Protein AF-A0A8T6QFS2-F1 (afdb_monomer)

Radius of gyration: 19.62 Å; Cα contacts (8 Å, |Δi|>4): 206; chains: 1; bounding box: 53×44×46 Å

Nearest PDB structures (foldseek):
  6leo-assembly1_A  TM=8.311E-01  e=6.157E-09  Spirochaeta thermophila
  8k1r-assembly1_A  TM=8.272E-01  e=1.119E-08  Spirochaeta thermophila DSM 6578
  8k1r-assembly1_B  TM=8.275E-01  e=4.598E-08  Spirochaeta thermophila DSM 6578
  8j4c-assembly1_A  TM=8.190E-01  e=4.355E-08  Spirochaeta thermophila DSM 6578
  6lep-assembly1_A  TM=8.320E-01  e=4.598E-08  Spirochaeta thermophila

Mean predicted aligned error: 8.39 Å

Structure (mmCIF, N/CA/C/O backbone):
data_AF-A0A8T6QFS2-F1
#
_entry.id   AF-A0A8T6QFS2-F1
#
loop_
_atom_site.group_PDB
_atom_site.id
_atom_site.type_symbol
_atom_site.label_atom_id
_atom_site.label_alt_id
_atom_site.label_comp_id
_atom_site.label_asym_id
_atom_site.label_entity_id
_atom_site.label_seq_id
_atom_site.pdbx_PDB_ins_code
_atom_site.Cartn_x
_atom_site.Cartn_y
_atom_site.Cartn_z
_atom_site.occupancy
_atom_site.B_iso_or_equiv
_atom_site.auth_seq_id
_atom_site.auth_comp_id
_atom_site.auth_asym_id
_atom_site.auth_atom_id
_atom_site.pdbx_PDB_model_num
ATOM 1 N N . MET A 1 1 ? -9.608 4.691 2.726 1.00 81.50 1 MET A N 1
ATOM 2 C CA . MET A 1 1 ? -8.386 4.648 3.572 1.00 81.50 1 MET A CA 1
ATOM 3 C C . MET A 1 1 ? -8.514 5.455 4.865 1.00 81.50 1 MET A C 1
ATOM 5 O O . MET A 1 1 ? -8.250 4.887 5.918 1.00 81.50 1 MET A O 1
ATOM 9 N N . GLN A 1 2 ? -8.981 6.711 4.819 1.00 85.56 2 GLN A N 1
ATOM 10 C CA . GLN A 1 2 ? -9.163 7.579 5.996 1.00 85.56 2 GLN A CA 1
ATOM 11 C C . GLN A 1 2 ? -9.966 6.924 7.144 1.00 85.56 2 GLN A C 1
ATOM 13 O O . GLN A 1 2 ? -9.488 6.815 8.271 1.00 85.56 2 GLN A O 1
ATOM 18 N N . ARG A 1 3 ? -11.162 6.389 6.851 1.00 84.56 3 ARG A N 1
ATOM 19 C CA . ARG A 1 3 ? -12.071 5.809 7.865 1.00 84.56 3 ARG A CA 1
ATOM 20 C C . ARG A 1 3 ? -11.532 4.565 8.564 1.00 84.56 3 ARG A C 1
ATOM 22 O O . ARG A 1 3 ? -11.769 4.381 9.755 1.00 84.56 3 ARG A O 1
ATOM 29 N N . GLY A 1 4 ? -10.800 3.727 7.836 1.00 80.75 4 GLY A N 1
ATOM 30 C CA . GLY A 1 4 ? -10.136 2.553 8.401 1.00 80.75 4 GLY A CA 1
ATOM 31 C C . GLY A 1 4 ? -8.769 2.859 9.011 1.00 80.75 4 GLY A C 1
ATOM 32 O O . GLY A 1 4 ? -8.169 1.951 9.577 1.00 80.75 4 GLY A O 1
ATOM 33 N N . ARG A 1 5 ? -8.269 4.104 8.892 1.00 82.81 5 ARG A N 1
ATOM 34 C CA . ARG A 1 5 ? -6.883 4.499 9.207 1.00 82.81 5 ARG A CA 1
ATOM 35 C C . ARG A 1 5 ? -5.877 3.473 8.676 1.00 82.81 5 ARG A C 1
ATOM 37 O O . ARG A 1 5 ? -5.058 2.935 9.418 1.00 82.81 5 ARG A O 1
ATOM 44 N N . PHE A 1 6 ? -6.014 3.147 7.389 1.00 84.19 6 PHE A N 1
ATOM 45 C CA . PHE A 1 6 ? -5.257 2.071 6.755 1.00 84.19 6 PHE A CA 1
ATOM 46 C C . PHE A 1 6 ? -3.791 2.471 6.566 1.00 84.19 6 PHE A C 1
ATOM 48 O O . PHE A 1 6 ? -3.442 3.153 5.600 1.00 84.19 6 PHE A O 1
ATOM 55 N N . CYS A 1 7 ? -2.953 2.062 7.520 1.00 87.38 7 CYS A N 1
ATOM 56 C CA . CYS A 1 7 ? -1.534 2.376 7.557 1.00 87.38 7 CYS A CA 1
ATOM 57 C C . CYS A 1 7 ? -0.700 1.116 7.789 1.00 87.38 7 CYS A C 1
ATOM 59 O O . CYS A 1 7 ? -0.781 0.493 8.847 1.00 87.38 7 CYS A O 1
ATOM 61 N N . LEU A 1 8 ? 0.106 0.762 6.787 1.00 85.75 8 LEU A N 1
ATOM 62 C CA . LEU A 1 8 ? 0.952 -0.434 6.780 1.00 85.75 8 LEU A CA 1
ATOM 63 C C . LEU A 1 8 ? 2.004 -0.393 7.894 1.00 85.75 8 LEU A C 1
ATOM 65 O O . LEU A 1 8 ? 2.081 -1.313 8.702 1.00 85.75 8 LEU A O 1
ATOM 69 N N . THR A 1 9 ? 2.756 0.709 7.983 1.00 86.06 9 THR A N 1
ATOM 70 C CA . THR A 1 9 ? 3.801 0.912 9.003 1.00 86.06 9 THR A CA 1
ATOM 71 C C . THR A 1 9 ? 3.215 0.866 10.414 1.00 86.06 9 THR A C 1
ATOM 73 O O . THR A 1 9 ? 3.736 0.176 11.288 1.00 86.06 9 THR A O 1
ATOM 76 N N . GLY A 1 10 ? 2.068 1.522 10.615 1.00 84.31 10 GLY A N 1
ATOM 77 C CA . GLY A 1 10 ? 1.310 1.460 11.863 1.00 84.31 10 GLY A CA 1
ATOM 78 C C . GLY A 1 10 ? 0.854 0.041 12.206 1.00 84.31 10 GLY A C 1
ATOM 79 O O . GLY A 1 10 ? 0.928 -0.349 13.363 1.00 84.31 10 GLY A O 1
ATOM 80 N N . GLY A 1 11 ? 0.452 -0.758 11.213 1.00 86.56 11 GLY A N 1
ATOM 81 C CA . GLY A 1 11 ? 0.051 -2.148 11.426 1.00 86.56 11 GLY A CA 1
ATOM 82 C C . GLY A 1 11 ? 1.176 -3.035 11.961 1.00 86.56 11 GLY A C 1
ATOM 83 O O . GLY A 1 11 ? 0.946 -3.788 12.905 1.00 86.56 11 GLY A O 1
ATOM 84 N N . PHE A 1 12 ? 2.391 -2.905 11.421 1.00 87.88 12 PHE A N 1
ATOM 85 C CA . PHE A 1 12 ? 3.564 -3.624 11.937 1.00 87.88 12 PHE A CA 1
ATOM 86 C C . PHE A 1 12 ? 3.966 -3.147 13.337 1.00 87.88 12 PHE A C 1
ATOM 88 O O . PHE A 1 12 ? 4.232 -3.963 14.219 1.00 87.88 12 PHE A O 1
ATOM 95 N N . ARG A 1 13 ? 3.943 -1.830 13.573 1.00 88.50 13 ARG A N 1
ATOM 96 C CA . ARG A 1 13 ? 4.222 -1.254 14.894 1.00 88.50 13 ARG A CA 1
ATOM 97 C C . ARG A 1 13 ? 3.224 -1.735 15.950 1.00 88.50 13 ARG A C 1
ATOM 99 O O . ARG A 1 13 ? 3.628 -2.137 17.036 1.00 88.50 13 ARG A O 1
ATOM 106 N N . ASP A 1 14 ? 1.930 -1.706 15.642 1.00 87.62 14 ASP A N 1
ATOM 107 C CA . ASP A 1 14 ? 0.867 -2.089 16.573 1.00 87.62 14 ASP A CA 1
ATOM 108 C C . ASP A 1 14 ? 0.864 -3.609 16.840 1.00 87.62 14 ASP A C 1
ATOM 110 O O . ASP A 1 14 ? 0.517 -4.035 17.943 1.00 87.62 14 ASP A O 1
ATOM 114 N N . MET A 1 15 ? 1.304 -4.427 15.875 1.00 89.31 15 MET A N 1
ATOM 115 C CA . MET A 1 15 ? 1.539 -5.863 16.066 1.00 89.31 15 MET A 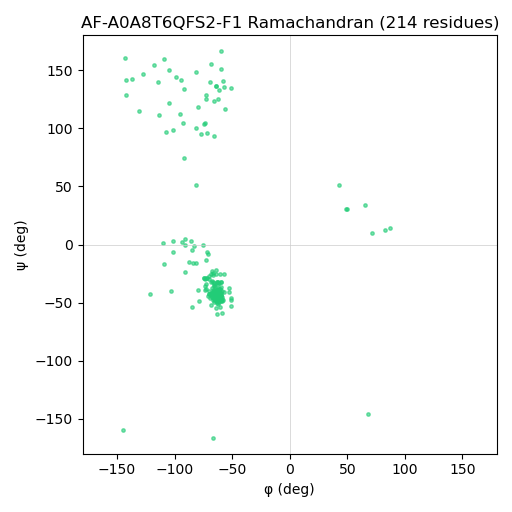CA 1
ATOM 116 C C . MET A 1 15 ? 2.655 -6.122 17.086 1.00 89.31 15 MET A C 1
ATOM 118 O O . MET A 1 15 ? 2.490 -6.960 17.969 1.00 89.31 15 MET A O 1
ATOM 122 N N . TYR A 1 16 ? 3.769 -5.392 16.992 1.00 89.31 16 TYR A N 1
ATOM 123 C CA . TYR A 1 16 ? 4.922 -5.599 17.871 1.00 89.31 16 TYR A CA 1
ATOM 124 C C . TYR A 1 16 ? 4.732 -4.974 19.262 1.00 89.31 16 TYR A C 1
ATOM 126 O O . TYR A 1 16 ? 4.937 -5.635 20.276 1.00 89.31 16 TYR A O 1
ATOM 134 N N . ILE A 1 17 ? 4.296 -3.713 19.320 1.00 90.56 17 ILE A N 1
ATOM 135 C CA . ILE A 1 17 ? 4.206 -2.946 20.572 1.00 90.56 17 ILE A CA 1
ATOM 136 C C . ILE A 1 17 ? 2.884 -3.221 21.293 1.00 90.56 17 ILE A C 1
ATOM 138 O O . ILE A 1 17 ? 2.866 -3.583 22.465 1.00 90.56 17 ILE A O 1
ATOM 142 N N . ALA A 1 18 ? 1.760 -3.052 20.594 1.00 86.94 18 ALA A N 1
ATOM 143 C CA . ALA A 1 18 ? 0.428 -3.132 21.195 1.00 86.94 18 ALA A CA 1
ATOM 144 C C . ALA A 1 18 ? -0.174 -4.550 21.157 1.00 86.94 18 ALA A C 1
ATOM 146 O O . ALA A 1 18 ? -1.310 -4.737 21.598 1.00 86.94 18 ALA A O 1
ATOM 147 N N . LYS A 1 19 ? 0.551 -5.535 20.596 1.00 86.56 19 LYS A N 1
ATOM 148 C CA . LYS A 1 19 ? 0.079 -6.911 20.336 1.00 86.56 19 LYS A CA 1
ATOM 149 C C . LYS A 1 19 ? -1.287 -6.950 19.632 1.00 86.56 19 LYS A C 1
ATOM 151 O O . LYS A 1 19 ? -2.093 -7.862 19.838 1.00 86.56 19 LYS A O 1
ATOM 156 N N . ASN A 1 20 ? -1.574 -5.931 18.817 1.00 85.38 20 ASN A N 1
ATOM 157 C CA . ASN A 1 20 ? -2.843 -5.767 18.121 1.00 85.38 20 ASN A CA 1
ATOM 158 C C . ASN A 1 20 ? -2.668 -6.045 16.629 1.00 85.38 20 ASN A C 1
ATOM 160 O O . ASN A 1 20 ? -2.323 -5.171 15.837 1.00 85.38 20 ASN A O 1
ATOM 164 N N . ASN A 1 21 ? -2.999 -7.269 16.235 1.00 87.25 21 ASN A N 1
ATOM 165 C CA . ASN A 1 21 ? -2.733 -7.759 14.885 1.00 87.25 21 ASN A CA 1
ATOM 166 C C . ASN A 1 21 ? -3.839 -7.392 13.880 1.00 87.25 21 ASN A C 1
ATOM 168 O O . ASN A 1 21 ? -3.766 -7.768 12.713 1.00 87.25 21 ASN A O 1
ATOM 172 N N . ARG A 1 22 ? -4.871 -6.641 14.297 1.00 86.56 22 ARG A N 1
ATOM 173 C CA . ARG A 1 22 ? -6.038 -6.326 13.451 1.00 86.56 22 ARG A CA 1
ATOM 174 C C . ARG A 1 22 ? -5.663 -5.639 12.139 1.00 86.56 22 ARG A C 1
ATOM 176 O O . ARG A 1 22 ? -6.228 -5.967 11.101 1.00 86.56 22 ARG A O 1
ATOM 183 N N . MET A 1 23 ? -4.717 -4.701 12.166 1.00 87.56 23 MET A N 1
ATOM 184 C CA . MET A 1 23 ? -4.272 -4.008 10.949 1.00 87.56 23 MET A CA 1
ATOM 185 C C . MET A 1 23 ? -3.410 -4.899 10.054 1.00 87.56 23 MET A C 1
ATOM 187 O O . MET A 1 23 ? -3.540 -4.840 8.835 1.00 87.56 23 MET A O 1
ATOM 191 N N . PHE A 1 24 ? -2.585 -5.761 10.647 1.00 88.06 24 PHE A N 1
ATOM 192 C CA . PHE A 1 24 ? -1.793 -6.739 9.905 1.00 88.06 24 PHE A CA 1
ATOM 193 C C . PHE A 1 24 ? -2.688 -7.769 9.197 1.00 88.06 24 PHE A C 1
ATOM 195 O O . PHE A 1 24 ? -2.515 -8.048 8.015 1.00 88.06 24 PHE A O 1
ATOM 202 N N . TYR A 1 25 ? -3.732 -8.263 9.865 1.00 90.31 25 TYR A N 1
ATOM 203 C CA . TYR A 1 25 ? -4.707 -9.156 9.233 1.00 90.31 25 TYR A CA 1
ATOM 204 C C . TYR A 1 25 ? -5.505 -8.446 8.135 1.00 90.31 25 TYR A C 1
ATOM 206 O O . TYR A 1 25 ? -5.787 -9.039 7.100 1.00 90.31 25 TYR A O 1
ATOM 214 N N . ALA A 1 26 ? -5.815 -7.158 8.312 1.00 89.00 26 ALA A N 1
ATOM 215 C CA . ALA A 1 26 ? -6.423 -6.354 7.257 1.00 89.00 26 ALA A CA 1
ATOM 216 C C . ALA A 1 26 ? -5.511 -6.254 6.016 1.00 89.00 26 ALA A C 1
ATOM 218 O O . ALA A 1 26 ? -5.999 -6.364 4.896 1.00 89.00 26 ALA A O 1
ATOM 219 N N . LEU A 1 27 ? -4.193 -6.116 6.191 1.00 89.62 27 LEU A N 1
ATOM 220 C CA . LEU A 1 27 ? -3.240 -6.177 5.078 1.00 89.62 27 LEU A CA 1
ATOM 221 C C . LEU A 1 27 ? -3.298 -7.526 4.349 1.00 89.62 27 LEU A C 1
ATOM 223 O O . LEU A 1 27 ? -3.412 -7.554 3.127 1.00 89.62 27 LEU A O 1
ATOM 227 N N . LEU A 1 28 ? -3.280 -8.633 5.092 1.00 89.38 28 LEU A N 1
ATOM 228 C CA . LEU A 1 28 ? -3.358 -9.976 4.515 1.00 89.38 28 LEU A CA 1
ATOM 229 C C . LEU A 1 28 ? -4.637 -10.188 3.688 1.00 89.38 28 LEU A C 1
ATOM 231 O O . LEU A 1 28 ? -4.581 -10.770 2.603 1.00 89.38 28 LEU A O 1
ATOM 235 N N . ILE A 1 29 ? -5.780 -9.674 4.153 1.00 90.69 29 ILE A N 1
ATOM 236 C CA . ILE A 1 29 ? -7.039 -9.699 3.390 1.00 90.69 29 ILE A CA 1
ATOM 237 C C . ILE A 1 29 ? -6.890 -8.928 2.076 1.00 90.69 29 ILE A C 1
ATOM 239 O O . ILE A 1 29 ? -7.262 -9.448 1.029 1.00 90.69 29 ILE A O 1
ATOM 243 N N . ALA A 1 30 ? -6.337 -7.711 2.115 1.00 90.06 30 ALA A N 1
ATOM 244 C CA . ALA A 1 30 ? -6.159 -6.897 0.913 1.00 90.06 30 ALA A CA 1
ATOM 245 C C . ALA A 1 30 ? -5.259 -7.603 -0.118 1.00 90.06 30 ALA A C 1
ATOM 247 O O . ALA A 1 30 ? -5.617 -7.663 -1.293 1.00 90.06 30 ALA A O 1
ATOM 248 N N . ILE A 1 31 ? -4.152 -8.205 0.334 1.00 89.38 31 ILE A N 1
ATOM 249 C CA . ILE A 1 31 ? -3.246 -8.998 -0.514 1.00 89.38 31 ILE A CA 1
ATOM 250 C C . ILE A 1 31 ? -3.971 -10.215 -1.095 1.00 89.38 31 ILE A C 1
ATOM 252 O O . ILE A 1 31 ? -3.817 -10.504 -2.277 1.00 89.38 31 ILE A O 1
ATOM 256 N N . SER A 1 32 ? -4.787 -10.911 -0.299 1.00 90.19 32 SER A N 1
ATOM 257 C CA . SER A 1 32 ? -5.536 -12.089 -0.759 1.00 90.19 32 SER A CA 1
ATOM 258 C C . SER A 1 32 ? -6.541 -11.738 -1.846 1.00 90.19 32 SER A C 1
ATOM 260 O O . SER A 1 32 ? -6.549 -12.363 -2.902 1.00 90.19 32 SER A O 1
ATOM 262 N N . VAL A 1 33 ? -7.358 -10.709 -1.606 1.00 90.50 33 VAL A N 1
ATOM 263 C CA . VAL A 1 33 ? -8.361 -10.233 -2.568 1.00 90.50 33 VAL A CA 1
ATOM 264 C C . VAL A 1 33 ? -7.682 -9.795 -3.864 1.00 90.50 33 VAL A C 1
ATOM 266 O O . VAL A 1 33 ? -8.128 -10.170 -4.946 1.00 90.50 33 VAL A O 1
ATOM 269 N N . GLN A 1 34 ? -6.575 -9.055 -3.761 1.00 88.38 34 GLN A N 1
ATOM 270 C CA . GLN A 1 34 ? -5.839 -8.591 -4.931 1.00 88.38 34 GLN A CA 1
ATOM 271 C C . GLN A 1 34 ? -5.168 -9.742 -5.690 1.00 88.38 34 GLN A C 1
ATOM 273 O O . GLN A 1 34 ? -5.235 -9.766 -6.914 1.00 88.38 34 GLN A O 1
ATOM 278 N N . SER A 1 35 ? -4.570 -10.709 -4.989 1.00 86.50 35 SER A N 1
ATOM 279 C CA . SER A 1 35 ? -3.925 -11.867 -5.621 1.00 86.50 35 SER A CA 1
ATOM 280 C C . SER A 1 35 ? -4.942 -12.685 -6.413 1.00 86.50 35 SER A C 1
ATOM 282 O O . SER A 1 35 ? -4.729 -12.951 -7.591 1.00 86.50 35 SER A O 1
ATOM 284 N N . VAL A 1 36 ? -6.083 -13.021 -5.803 1.00 88.81 36 VAL A N 1
ATOM 285 C CA . VAL A 1 36 ? -7.161 -13.756 -6.485 1.00 88.81 36 VAL A CA 1
ATOM 286 C C . VAL A 1 36 ? -7.678 -12.976 -7.687 1.00 88.81 36 VAL A C 1
ATOM 288 O O . VAL A 1 36 ? -7.792 -13.536 -8.772 1.00 88.81 36 VAL A O 1
ATOM 291 N N . GLY A 1 37 ? -7.969 -11.687 -7.506 1.00 86.25 37 GLY A N 1
ATOM 292 C CA . GLY A 1 37 ? -8.542 -10.865 -8.564 1.00 86.25 37 GLY A CA 1
ATOM 293 C C . GLY A 1 37 ? -7.607 -10.696 -9.763 1.00 86.25 37 GLY A C 1
ATOM 294 O O . GLY A 1 37 ? -8.024 -10.911 -10.896 1.00 86.25 37 GLY A O 1
ATOM 295 N N . VAL A 1 38 ? -6.337 -10.353 -9.527 1.00 84.00 38 VAL A N 1
ATOM 296 C CA . VAL A 1 38 ? -5.367 -10.123 -10.609 1.00 84.00 38 VAL A CA 1
ATOM 297 C C . VAL A 1 38 ? -5.057 -11.423 -11.350 1.00 84.00 38 VAL A C 1
ATOM 299 O O . VAL A 1 38 ? -5.098 -11.438 -12.577 1.00 84.00 38 VAL A O 1
ATOM 302 N N . PHE A 1 39 ? -4.817 -12.536 -10.646 1.00 83.50 39 PHE A N 1
ATOM 303 C CA . PHE A 1 39 ? -4.548 -13.812 -11.319 1.00 83.50 39 PHE A CA 1
ATOM 304 C C . PHE A 1 39 ? -5.768 -14.365 -12.065 1.00 83.50 39 PHE A C 1
ATOM 306 O O . PHE A 1 39 ? -5.595 -14.975 -13.119 1.00 83.50 39 PHE A O 1
ATOM 313 N N . ALA A 1 40 ? -6.989 -14.113 -11.581 1.00 84.81 40 ALA A N 1
ATOM 314 C CA . ALA A 1 40 ? -8.204 -14.450 -12.319 1.00 84.81 40 ALA A CA 1
ATOM 315 C C . ALA A 1 40 ? -8.327 -13.644 -13.624 1.00 84.81 40 ALA A C 1
ATOM 317 O O . ALA A 1 40 ? -8.638 -14.222 -14.663 1.00 84.81 40 ALA A O 1
ATOM 318 N N . LEU A 1 41 ? -8.029 -12.339 -13.596 1.00 82.56 41 LEU A N 1
ATOM 319 C CA . LEU A 1 41 ? -8.041 -11.492 -14.796 1.00 82.56 41 LEU A CA 1
ATOM 320 C C . LEU A 1 41 ? -6.959 -11.891 -15.810 1.00 82.56 41 LEU A C 1
ATOM 322 O O . LEU A 1 41 ? -7.234 -11.922 -17.008 1.00 82.56 41 LEU A O 1
ATOM 326 N N . ILE A 1 42 ? -5.763 -12.261 -15.339 1.00 81.50 42 ILE A N 1
ATOM 327 C CA . ILE A 1 42 ? -4.689 -12.790 -16.197 1.00 81.50 42 ILE A CA 1
ATOM 328 C C . ILE A 1 42 ? -5.133 -14.099 -16.867 1.00 81.50 42 ILE A C 1
ATOM 330 O O . ILE A 1 42 ? -4.938 -14.280 -18.065 1.00 81.50 42 ILE A O 1
ATOM 334 N N . GLN A 1 43 ? -5.769 -15.011 -16.121 1.00 79.38 43 GLN A N 1
ATOM 335 C CA . GLN A 1 43 ? -6.257 -16.283 -16.669 1.00 79.38 43 GLN A CA 1
ATOM 336 C C . GLN A 1 43 ? -7.389 -16.090 -17.688 1.00 79.38 43 GLN A C 1
ATOM 338 O O . GLN A 1 43 ? -7.499 -16.865 -18.635 1.00 79.38 43 GLN A O 1
ATOM 343 N N . ALA A 1 44 ? -8.213 -15.058 -17.501 1.00 81.25 44 ALA A N 1
ATOM 344 C CA . ALA A 1 44 ? -9.271 -14.675 -18.429 1.00 81.25 44 ALA A CA 1
ATOM 345 C C . ALA A 1 44 ? -8.749 -13.974 -19.701 1.00 81.25 44 ALA A C 1
ATOM 347 O O . ALA A 1 44 ? -9.551 -13.607 -20.555 1.00 81.25 44 ALA A O 1
ATOM 348 N N . GLY A 1 45 ? -7.431 -13.771 -19.831 1.00 73.56 45 GLY A N 1
ATOM 349 C CA . GLY A 1 45 ? -6.812 -13.122 -20.992 1.00 73.56 45 GLY A CA 1
ATOM 350 C C . GLY A 1 45 ? -7.072 -11.617 -21.083 1.00 73.56 45 GLY A C 1
ATOM 351 O O . GLY A 1 45 ? -6.752 -11.008 -22.096 1.00 73.56 45 GLY A O 1
ATOM 352 N N . LEU A 1 46 ? -7.644 -11.019 -20.033 1.00 69.06 46 LEU A N 1
ATOM 353 C CA . LEU A 1 46 ? -7.967 -9.592 -19.967 1.00 69.06 46 LEU A CA 1
ATOM 354 C C . LEU A 1 46 ? -6.757 -8.733 -19.587 1.00 69.06 46 LEU A C 1
ATOM 356 O O . LEU A 1 46 ? -6.829 -7.527 -19.737 1.00 69.06 46 LEU A O 1
ATOM 360 N N . LEU A 1 47 ? -5.681 -9.327 -19.055 1.00 66.50 47 LEU A N 1
ATOM 361 C CA . LEU A 1 47 ? -4.479 -8.612 -18.623 1.00 66.50 47 LEU A CA 1
ATOM 362 C C . LEU A 1 47 ? -3.218 -9.413 -18.950 1.00 66.50 47 LEU A C 1
ATOM 364 O O . LEU A 1 47 ? -3.081 -10.565 -18.529 1.00 66.50 47 LEU A O 1
ATOM 368 N N . THR A 1 48 ? -2.252 -8.775 -19.604 1.00 61.56 48 THR A N 1
ATOM 369 C CA . THR A 1 48 ? -0.875 -9.268 -19.697 1.00 61.56 48 THR A CA 1
ATOM 370 C C . THR A 1 48 ? -0.038 -8.604 -18.605 1.00 61.56 48 THR A C 1
ATOM 372 O O . THR A 1 48 ? 0.172 -7.394 -18.591 1.00 61.56 48 THR A O 1
ATOM 375 N N . TYR A 1 49 ? 0.408 -9.395 -17.627 1.00 63.25 49 TYR A N 1
ATOM 376 C CA . TYR A 1 49 ? 1.336 -8.924 -16.602 1.00 63.25 49 TYR A CA 1
ATOM 377 C C . TYR A 1 49 ? 2.742 -9.408 -16.932 1.00 63.25 49 TYR A C 1
ATOM 379 O O . TYR A 1 49 ? 3.099 -10.545 -16.622 1.00 63.25 49 TYR A O 1
ATOM 387 N N . GLU A 1 50 ? 3.545 -8.541 -17.542 1.00 57.31 50 GLU A N 1
ATOM 388 C CA . GLU A 1 50 ? 4.988 -8.740 -17.595 1.00 57.31 50 GLU A CA 1
ATOM 389 C C . GLU A 1 50 ? 5.581 -8.259 -16.273 1.00 57.31 50 GLU A C 1
ATOM 391 O O . GLU A 1 50 ? 5.760 -7.065 -16.023 1.00 57.31 50 GLU A O 1
ATOM 396 N N . ALA A 1 51 ? 5.866 -9.211 -15.388 1.00 57.22 51 ALA A N 1
ATOM 397 C CA . ALA A 1 51 ? 6.731 -8.953 -14.253 1.00 57.22 51 ALA A CA 1
ATOM 398 C C . ALA A 1 51 ? 8.132 -8.656 -14.815 1.00 57.22 51 ALA A C 1
ATOM 400 O O . ALA A 1 51 ? 8.885 -9.580 -15.111 1.00 57.22 51 ALA A O 1
ATOM 401 N N . GLY A 1 52 ? 8.449 -7.378 -15.042 1.00 59.22 52 GLY A N 1
ATOM 402 C CA . GLY A 1 52 ? 9.782 -6.948 -15.473 1.00 59.22 52 GLY A CA 1
ATOM 403 C C . GLY A 1 52 ? 10.867 -7.344 -14.467 1.00 59.22 52 GLY A C 1
ATOM 404 O O . GLY A 1 52 ? 10.552 -7.717 -13.338 1.00 59.22 52 GLY A O 1
ATOM 405 N N . ALA A 1 53 ? 12.136 -7.252 -14.875 1.00 64.12 53 ALA A N 1
ATOM 406 C CA . ALA A 1 53 ? 13.295 -7.675 -14.085 1.00 64.12 53 ALA A CA 1
ATOM 407 C C . ALA A 1 53 ? 13.293 -7.092 -12.658 1.00 64.12 53 ALA A C 1
ATOM 409 O O . ALA A 1 53 ? 13.050 -5.899 -12.471 1.00 64.12 53 ALA A O 1
ATOM 410 N N . PHE A 1 54 ? 13.581 -7.926 -11.657 1.00 73.31 54 PHE A N 1
ATOM 411 C CA . PHE A 1 54 ? 13.613 -7.559 -10.245 1.00 73.31 54 PHE A CA 1
ATOM 412 C C . PHE A 1 54 ? 15.039 -7.148 -9.849 1.00 73.31 54 PHE A C 1
ATOM 414 O O . PHE A 1 54 ? 15.911 -8.009 -9.689 1.00 73.31 54 PHE A O 1
ATOM 421 N N . PRO A 1 55 ? 15.323 -5.839 -9.686 1.00 81.19 55 PRO A N 1
ATOM 422 C CA . PRO A 1 55 ? 16.616 -5.378 -9.208 1.00 81.19 55 PRO A CA 1
ATOM 423 C C . PRO A 1 55 ? 16.684 -5.587 -7.695 1.00 81.19 55 PRO A C 1
ATOM 425 O O . PRO A 1 55 ? 16.203 -4.759 -6.912 1.00 81.19 55 PRO A O 1
ATOM 428 N N . TRP A 1 56 ? 17.257 -6.709 -7.259 1.00 82.25 56 TRP A N 1
ATOM 429 C CA . TRP A 1 56 ? 17.291 -7.066 -5.839 1.00 82.25 56 TRP A CA 1
ATOM 430 C C . TRP A 1 56 ? 18.055 -6.019 -5.017 1.00 82.25 56 TRP A C 1
ATOM 432 O O . TRP A 1 56 ? 17.581 -5.596 -3.961 1.00 82.25 56 TRP A O 1
ATOM 442 N N . LEU A 1 57 ? 19.187 -5.530 -5.538 1.00 82.56 57 LEU A N 1
ATOM 443 C CA . LEU A 1 57 ? 20.030 -4.549 -4.855 1.00 82.56 57 LEU A CA 1
ATOM 444 C C . LEU A 1 57 ? 19.300 -3.209 -4.702 1.00 82.56 57 LEU A C 1
ATOM 446 O O . LEU A 1 57 ? 19.240 -2.648 -3.606 1.00 82.56 57 LEU A O 1
ATOM 450 N N . GLY A 1 58 ? 18.676 -2.737 -5.785 1.00 84.50 58 GLY A N 1
ATOM 451 C CA . GLY A 1 58 ? 17.846 -1.533 -5.770 1.00 84.50 58 GLY A CA 1
ATOM 452 C C . GLY A 1 58 ? 16.655 -1.654 -4.817 1.00 84.50 58 GLY A C 1
ATOM 453 O O . GLY A 1 58 ? 16.346 -0.707 -4.094 1.00 84.50 58 GLY A O 1
ATOM 454 N N . THR A 1 59 ? 16.028 -2.830 -4.746 1.00 86.31 59 THR A N 1
ATOM 455 C CA . THR A 1 59 ? 14.880 -3.080 -3.861 1.00 86.31 59 THR A CA 1
ATOM 456 C C . THR A 1 59 ? 15.279 -3.071 -2.386 1.00 86.31 59 THR A C 1
ATOM 458 O O . THR A 1 59 ? 14.576 -2.473 -1.571 1.00 86.31 59 THR A O 1
ATOM 461 N N . VAL A 1 60 ? 16.411 -3.683 -2.028 1.00 88.62 60 VAL A N 1
ATOM 462 C CA . VAL A 1 60 ? 16.897 -3.723 -0.638 1.00 88.62 60 VAL A CA 1
ATOM 463 C C . VAL A 1 60 ? 17.332 -2.334 -0.174 1.00 88.62 60 VAL A C 1
ATOM 465 O O . VAL A 1 60 ? 16.844 -1.848 0.848 1.00 88.62 60 VAL A O 1
ATOM 468 N N . ILE A 1 61 ? 18.201 -1.665 -0.937 1.00 89.44 61 ILE A N 1
ATOM 469 C CA . ILE A 1 61 ? 18.726 -0.341 -0.570 1.00 89.44 61 ILE A CA 1
ATOM 470 C C . ILE A 1 61 ? 17.604 0.703 -0.604 1.00 89.44 61 ILE A C 1
ATOM 472 O O . ILE A 1 61 ? 17.420 1.457 0.355 1.00 89.44 61 ILE A O 1
ATOM 476 N N . GLY A 1 62 ? 16.812 0.717 -1.678 1.00 88.06 62 GLY A N 1
ATOM 477 C CA . GLY A 1 62 ? 15.685 1.633 -1.834 1.00 88.06 62 GLY A CA 1
ATOM 478 C C . GLY A 1 62 ? 14.605 1.407 -0.779 1.00 88.06 62 GLY A C 1
ATOM 479 O O . GLY A 1 62 ? 14.119 2.370 -0.189 1.00 88.06 62 GLY A O 1
ATOM 480 N N . GLY A 1 63 ? 14.274 0.149 -0.476 1.00 89.44 63 GLY A N 1
ATOM 481 C CA . GLY A 1 63 ? 13.323 -0.209 0.577 1.00 89.44 63 GLY A CA 1
ATOM 482 C C . GLY A 1 63 ? 13.786 0.228 1.967 1.00 89.44 63 GLY A C 1
ATOM 483 O O . GLY A 1 63 ? 12.986 0.762 2.737 1.00 89.44 63 GLY A O 1
ATOM 484 N N . TYR A 1 64 ? 15.078 0.075 2.271 1.00 91.62 64 TYR A N 1
ATOM 485 C CA . TYR A 1 64 ? 15.658 0.517 3.538 1.00 91.62 64 TYR A CA 1
ATOM 486 C C . TYR A 1 64 ? 15.622 2.045 3.690 1.00 91.62 64 TYR A C 1
ATOM 488 O O . TYR A 1 64 ? 15.109 2.555 4.689 1.00 91.62 64 TYR A O 1
ATOM 496 N N . LEU A 1 65 ? 16.082 2.786 2.676 1.00 91.50 65 LEU A N 1
ATOM 497 C CA . LEU A 1 65 ? 16.047 4.254 2.679 1.00 91.50 65 LEU A CA 1
ATOM 498 C C . LEU A 1 65 ? 14.613 4.794 2.734 1.00 91.50 65 LEU A C 1
ATOM 500 O O . LEU A 1 65 ? 14.327 5.720 3.497 1.00 91.50 65 LEU A O 1
ATOM 504 N N . PHE A 1 66 ? 13.694 4.187 1.981 1.00 90.25 66 PHE A N 1
ATOM 505 C CA . PHE A 1 66 ? 12.275 4.531 2.031 1.00 90.25 66 PHE A CA 1
ATOM 506 C C . PHE A 1 66 ? 11.682 4.279 3.424 1.00 90.25 66 PHE A C 1
ATOM 508 O O . PHE A 1 66 ? 10.930 5.110 3.937 1.00 90.25 66 PHE A O 1
ATOM 515 N N . GLY A 1 67 ? 12.054 3.165 4.061 1.00 89.56 67 GLY A N 1
ATOM 516 C CA . GLY A 1 67 ? 11.675 2.832 5.432 1.00 89.56 67 GLY A CA 1
ATOM 517 C C . GLY A 1 67 ? 12.149 3.872 6.451 1.00 89.56 67 GLY A C 1
ATOM 518 O O . GLY A 1 67 ? 11.353 4.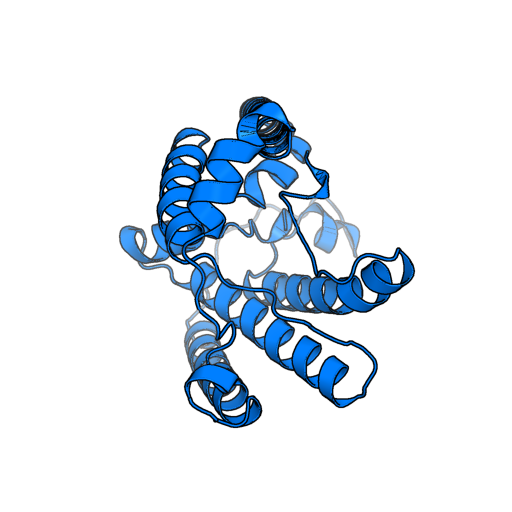348 7.259 1.00 89.56 67 GLY A O 1
ATOM 519 N N . LEU A 1 68 ? 13.416 4.284 6.385 1.00 92.19 68 LEU A N 1
ATOM 520 C CA . LEU A 1 68 ? 13.943 5.344 7.252 1.00 92.19 68 LEU A CA 1
ATOM 521 C C . LEU A 1 68 ? 13.206 6.670 7.024 1.00 92.19 68 LEU A C 1
ATOM 523 O O . LEU A 1 68 ? 12.739 7.296 7.978 1.00 92.19 68 LEU A O 1
ATOM 527 N N . GLY A 1 69 ? 13.028 7.061 5.760 1.00 91.00 69 GLY A N 1
ATOM 528 C CA . GLY A 1 69 ? 12.338 8.297 5.398 1.00 91.00 69 GLY A CA 1
ATOM 529 C C . GLY A 1 69 ? 10.890 8.340 5.889 1.00 91.00 69 GLY A C 1
ATOM 530 O O . GLY A 1 69 ? 10.450 9.354 6.431 1.00 91.00 69 GLY A O 1
ATOM 531 N N . ILE A 1 70 ? 10.144 7.237 5.767 1.00 89.94 70 ILE A N 1
ATOM 532 C CA . ILE A 1 70 ? 8.727 7.218 6.151 1.00 89.94 70 ILE A CA 1
ATOM 533 C C . ILE A 1 70 ? 8.520 7.239 7.674 1.00 89.94 70 ILE A C 1
ATOM 535 O O . ILE A 1 70 ? 7.518 7.787 8.148 1.00 89.94 70 ILE A O 1
ATOM 539 N N . VAL A 1 71 ? 9.472 6.692 8.442 1.00 89.44 71 VAL A N 1
ATOM 540 C CA . VAL A 1 71 ? 9.490 6.789 9.911 1.00 89.44 71 VAL A CA 1
ATOM 541 C C . VAL A 1 71 ? 9.781 8.226 10.344 1.00 89.44 71 VAL A C 1
ATOM 543 O O . VAL A 1 71 ? 9.043 8.753 11.176 1.00 89.44 71 VAL A O 1
ATOM 546 N N . LEU A 1 72 ? 10.777 8.883 9.736 1.00 89.88 72 LEU A N 1
ATOM 547 C CA . LEU A 1 72 ? 11.099 10.294 10.002 1.00 89.88 72 LEU A CA 1
ATOM 548 C C . LEU A 1 72 ? 9.942 11.233 9.632 1.00 89.88 72 LEU A C 1
ATOM 550 O O . LEU A 1 72 ? 9.638 12.166 10.370 1.00 89.88 72 LEU A O 1
ATOM 554 N N . ALA A 1 73 ? 9.235 10.946 8.537 1.00 88.75 73 ALA A N 1
ATOM 555 C CA . ALA A 1 73 ? 8.031 11.674 8.135 1.00 88.75 73 ALA A CA 1
ATOM 556 C C . ALA A 1 73 ? 6.810 11.407 9.047 1.00 88.75 73 ALA A C 1
ATOM 558 O O . ALA A 1 73 ? 5.765 12.044 8.892 1.00 88.75 73 ALA A O 1
ATOM 559 N N . GLY A 1 74 ? 6.899 10.450 9.978 1.00 85.12 74 GLY A N 1
ATOM 560 C CA . GLY A 1 74 ? 5.834 10.132 10.928 1.00 85.12 74 GLY A CA 1
ATOM 561 C C . GLY A 1 74 ? 4.566 9.571 10.274 1.00 85.12 74 GLY A C 1
ATOM 562 O O . GLY A 1 74 ? 3.454 9.862 10.737 1.00 85.12 74 GLY A O 1
ATOM 563 N N . GLY A 1 75 ? 4.700 8.805 9.182 1.00 85.19 75 GLY A N 1
ATOM 564 C CA . GLY A 1 75 ? 3.569 8.363 8.358 1.00 85.19 75 GLY A CA 1
ATOM 565 C C . GLY A 1 75 ? 3.687 6.963 7.739 1.00 85.19 75 GLY A C 1
ATOM 566 O O . GLY A 1 75 ? 4.411 6.084 8.198 1.00 85.19 75 GLY A O 1
ATOM 567 N N . CYS A 1 76 ? 2.896 6.749 6.691 1.00 87.69 76 CYS A N 1
ATOM 568 C CA . CYS A 1 76 ? 2.987 5.639 5.736 1.00 87.69 76 CYS A CA 1
ATOM 569 C C . CYS A 1 76 ? 2.627 6.183 4.355 1.00 87.69 76 CYS A C 1
ATOM 571 O O . CYS A 1 76 ? 1.947 7.202 4.283 1.00 87.69 76 CYS A O 1
ATOM 573 N N . ALA A 1 77 ? 3.005 5.485 3.281 1.00 83.50 77 ALA A N 1
ATOM 574 C CA . ALA A 1 77 ? 2.735 5.928 1.909 1.00 83.50 77 ALA A CA 1
ATOM 575 C C . ALA A 1 77 ? 1.259 6.300 1.680 1.00 83.50 77 ALA A C 1
ATOM 577 O O . ALA A 1 77 ? 0.954 7.373 1.186 1.00 83.50 77 ALA A O 1
ATOM 578 N N . THR A 1 78 ? 0.321 5.452 2.106 1.00 86.31 78 THR A N 1
ATOM 579 C CA . THR A 1 78 ? -1.122 5.742 2.034 1.00 86.31 78 THR A CA 1
ATOM 580 C C . THR A 1 78 ? -1.575 6.769 3.074 1.00 86.31 78 THR A C 1
ATOM 582 O O . THR A 1 78 ? -2.545 7.493 2.863 1.00 86.31 78 THR A O 1
ATOM 585 N N . GLY A 1 79 ? -0.889 6.808 4.217 1.00 85.62 79 GLY A N 1
ATOM 586 C CA . GLY A 1 79 ? -1.199 7.653 5.364 1.00 85.62 79 GLY A CA 1
ATOM 587 C C . GLY A 1 79 ? -0.939 9.123 5.130 1.00 85.62 79 GLY A C 1
ATOM 588 O O . GLY A 1 79 ? -1.761 9.942 5.523 1.00 85.62 79 GLY A O 1
ATOM 589 N N . THR A 1 80 ? 0.180 9.453 4.493 1.00 89.69 80 THR A N 1
ATOM 590 C CA . THR A 1 80 ? 0.545 10.835 4.167 1.00 89.69 80 THR A CA 1
ATOM 591 C C . THR A 1 80 ? -0.498 11.470 3.249 1.00 89.69 80 THR A C 1
ATOM 593 O O . THR A 1 80 ? -0.933 12.582 3.528 1.00 89.69 80 THR A O 1
ATOM 596 N N . TRP A 1 81 ? -1.005 10.729 2.256 1.00 88.56 81 TRP A N 1
ATOM 597 C CA . TRP A 1 81 ? -2.069 11.181 1.349 1.00 88.56 81 TRP A CA 1
ATOM 598 C C . TRP A 1 81 ? -3.358 11.568 2.064 1.00 88.56 81 TRP A C 1
ATOM 600 O O . TRP A 1 81 ? -3.805 12.711 1.972 1.00 88.56 81 TRP A O 1
ATOM 610 N N . TYR A 1 82 ? -3.971 10.641 2.806 1.00 88.50 82 TYR A N 1
ATOM 611 C CA . TYR A 1 82 ? -5.250 10.969 3.436 1.00 88.50 82 TYR A CA 1
ATOM 612 C C . TYR A 1 82 ? -5.086 11.948 4.608 1.00 88.50 82 TYR A C 1
ATOM 614 O O . TYR A 1 82 ? -6.010 12.709 4.868 1.00 88.50 82 TYR A O 1
ATOM 622 N N . ARG A 1 83 ? -3.939 11.964 5.307 1.00 89.31 83 ARG A N 1
ATOM 623 C CA . ARG A 1 83 ? -3.672 12.919 6.401 1.00 89.31 83 ARG A CA 1
ATOM 624 C C . ARG A 1 83 ? -3.423 14.332 5.888 1.00 89.31 83 ARG A C 1
ATOM 626 O O . ARG A 1 83 ? -3.840 15.283 6.543 1.00 89.31 83 ARG A O 1
ATOM 633 N N . ALA A 1 84 ? -2.804 14.480 4.717 1.00 90.25 84 ALA A N 1
ATOM 634 C CA . ALA A 1 84 ? -2.746 15.770 4.039 1.00 90.25 84 ALA A CA 1
ATOM 635 C C . ALA A 1 84 ? -4.165 16.273 3.718 1.00 90.25 84 ALA A C 1
ATOM 637 O O . ALA A 1 84 ? -4.482 17.424 4.014 1.00 90.25 84 ALA A O 1
ATOM 638 N N . GLY A 1 85 ? -5.052 15.383 3.255 1.00 88.06 85 GLY A N 1
ATOM 639 C CA . GLY A 1 85 ? -6.481 15.678 3.078 1.00 88.06 85 GLY A CA 1
ATOM 640 C C . GLY A 1 85 ? -7.247 15.987 4.376 1.00 88.06 85 GLY A C 1
ATOM 641 O O . GLY A 1 85 ? -8.269 16.661 4.333 1.00 88.06 85 GLY A O 1
ATOM 642 N N . GLU A 1 86 ? -6.751 15.546 5.536 1.00 88.56 86 GLU A N 1
ATOM 643 C CA . GLU A 1 86 ? -7.274 15.920 6.863 1.00 88.56 86 GLU A CA 1
ATOM 644 C C . GLU A 1 86 ? -6.727 17.268 7.374 1.00 88.56 86 GLU A C 1
ATOM 646 O O . GLU A 1 86 ? -7.108 17.703 8.459 1.00 88.56 86 GLU A O 1
ATOM 651 N N . GLY A 1 87 ? -5.846 17.936 6.621 1.00 90.50 87 GLY A N 1
ATOM 652 C CA . GLY A 1 87 ? -5.273 19.235 6.988 1.00 90.50 87 GLY A CA 1
ATOM 653 C C . GLY A 1 87 ? -4.012 19.160 7.855 1.00 90.50 87 GLY A C 1
ATOM 654 O O . GLY A 1 87 ? -3.590 20.169 8.417 1.00 90.50 87 GLY A O 1
ATOM 655 N N . LEU A 1 88 ? -3.372 17.990 7.978 1.00 91.00 88 LEU A N 1
ATOM 656 C CA . LEU A 1 88 ? -2.102 17.877 8.703 1.00 91.00 88 LEU A CA 1
ATOM 657 C C . LEU A 1 88 ? -0.953 18.478 7.886 1.00 91.00 88 LEU A C 1
ATOM 659 O O . LEU A 1 88 ? -0.430 17.831 6.979 1.00 91.00 88 LEU A O 1
ATOM 663 N N . ILE A 1 89 ? -0.504 19.675 8.271 1.00 91.44 89 ILE A N 1
ATOM 664 C CA . ILE A 1 89 ? 0.595 20.417 7.621 1.00 91.44 89 ILE A CA 1
ATOM 665 C C . ILE A 1 89 ? 1.866 19.563 7.494 1.00 91.44 89 ILE A C 1
ATOM 667 O O . ILE A 1 89 ? 2.493 19.530 6.440 1.00 91.44 89 ILE A O 1
ATOM 671 N N . GLY A 1 90 ? 2.211 18.777 8.521 1.00 89.88 90 GLY A N 1
ATOM 672 C CA . GLY A 1 90 ? 3.366 17.874 8.447 1.00 89.88 90 GLY A CA 1
ATOM 673 C C . GLY A 1 90 ? 3.257 16.829 7.326 1.00 89.88 90 GLY A C 1
ATOM 674 O O . GLY A 1 90 ? 4.259 16.472 6.715 1.00 89.88 90 GLY A O 1
ATOM 675 N N . SER A 1 91 ? 2.042 16.370 6.999 1.00 90.56 91 SER A N 1
ATOM 676 C CA . SER A 1 91 ? 1.823 15.441 5.880 1.00 90.56 91 SER A CA 1
ATOM 677 C C . SER A 1 91 ? 1.934 16.125 4.517 1.00 90.56 91 SER A C 1
ATOM 679 O O . SER A 1 91 ? 2.372 15.479 3.573 1.00 90.56 91 SER A O 1
ATOM 681 N N . TRP A 1 92 ? 1.621 17.419 4.416 1.00 91.12 92 TRP A N 1
ATOM 682 C CA . TRP A 1 92 ? 1.861 18.204 3.200 1.00 91.12 92 TRP A CA 1
ATOM 683 C C . TRP A 1 92 ? 3.350 18.337 2.897 1.00 91.12 92 TRP A C 1
ATOM 685 O O . TRP A 1 92 ? 3.773 18.052 1.780 1.00 91.12 92 TRP A O 1
ATOM 695 N N . ILE A 1 93 ? 4.151 18.686 3.908 1.00 92.25 93 ILE A N 1
ATOM 696 C CA . ILE A 1 93 ? 5.611 18.778 3.772 1.00 92.25 93 ILE A CA 1
ATOM 697 C C . ILE A 1 93 ? 6.184 17.413 3.372 1.00 92.25 93 ILE A C 1
ATOM 699 O O . ILE A 1 93 ? 6.970 17.324 2.434 1.00 92.25 93 ILE A O 1
ATOM 703 N N . ALA A 1 94 ? 5.738 16.333 4.024 1.00 91.31 94 ALA A N 1
ATOM 704 C CA . ALA A 1 94 ? 6.170 14.981 3.682 1.00 91.31 94 ALA A CA 1
ATOM 705 C C . ALA A 1 94 ? 5.826 14.594 2.233 1.00 91.31 94 ALA A C 1
ATOM 707 O O . ALA A 1 94 ? 6.656 13.990 1.557 1.00 91.31 94 ALA A O 1
ATOM 708 N N . LEU A 1 95 ? 4.628 14.940 1.744 1.00 90.50 95 LEU A N 1
ATOM 709 C CA . LEU A 1 95 ? 4.232 14.683 0.356 1.00 90.50 95 LEU A CA 1
ATOM 710 C C . LEU A 1 95 ? 5.052 15.502 -0.638 1.00 90.50 95 LEU A C 1
ATOM 712 O O . LEU A 1 95 ? 5.462 14.956 -1.657 1.00 90.50 95 LEU A O 1
ATOM 716 N N . PHE A 1 96 ? 5.325 16.771 -0.334 1.00 91.12 96 PHE A N 1
ATOM 717 C CA . PHE A 1 96 ? 6.143 17.623 -1.191 1.00 91.12 96 PHE A CA 1
ATOM 718 C C . PHE A 1 96 ? 7.576 17.092 -1.302 1.00 91.12 96 PHE A C 1
ATOM 7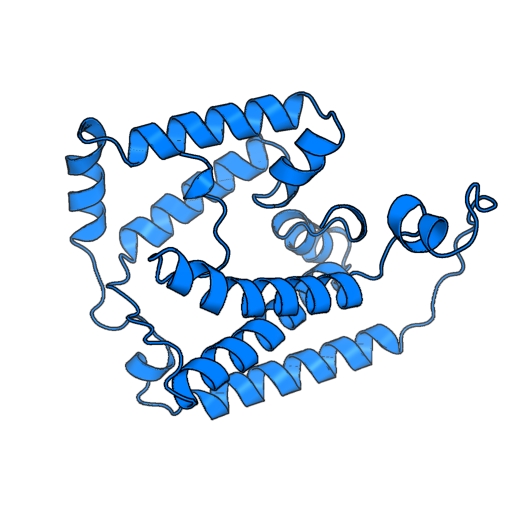20 O O . PHE A 1 96 ? 8.077 16.888 -2.404 1.00 91.12 96 PHE A O 1
ATOM 727 N N . THR A 1 97 ? 8.217 16.767 -0.178 1.00 90.81 97 THR A N 1
ATOM 728 C CA . THR A 1 97 ? 9.567 16.183 -0.190 1.00 90.81 97 THR A CA 1
ATOM 729 C C . THR A 1 97 ? 9.586 14.826 -0.894 1.00 90.81 97 THR A C 1
ATOM 731 O O . THR A 1 97 ? 10.527 14.522 -1.626 1.00 90.81 97 THR A O 1
ATOM 734 N N . TYR A 1 98 ? 8.539 14.015 -0.716 1.00 90.88 98 TYR A N 1
ATOM 735 C CA . TYR A 1 98 ? 8.406 12.736 -1.409 1.00 90.88 98 TYR A CA 1
ATOM 736 C C . TYR A 1 98 ? 8.267 12.904 -2.927 1.00 90.88 98 TYR A C 1
ATOM 738 O O . TYR A 1 98 ? 8.922 12.180 -3.674 1.00 90.88 98 TYR A O 1
ATOM 746 N N . MET A 1 99 ? 7.477 13.884 -3.371 1.00 90.00 99 MET A N 1
ATOM 747 C CA . MET A 1 99 ? 7.328 14.269 -4.776 1.00 90.00 99 MET A CA 1
ATOM 748 C C . MET A 1 99 ? 8.660 14.718 -5.371 1.00 90.00 99 MET A C 1
ATOM 750 O O . MET A 1 99 ? 9.116 14.132 -6.349 1.00 90.00 99 MET A O 1
ATOM 754 N N . VAL A 1 100 ? 9.330 15.684 -4.736 1.00 90.69 100 VAL A N 1
ATOM 755 C CA . VAL A 1 100 ? 10.621 16.210 -5.206 1.00 90.69 100 VAL A CA 1
ATOM 756 C C . VAL A 1 100 ? 11.658 15.095 -5.302 1.00 90.69 100 VAL A C 1
ATOM 758 O O . VAL A 1 100 ? 12.301 14.942 -6.336 1.00 90.69 100 VAL A O 1
ATOM 761 N N . MET A 1 101 ? 11.792 14.265 -4.265 1.00 88.00 101 MET A N 1
ATOM 762 C CA . MET A 1 101 ? 12.757 13.164 -4.282 1.00 88.00 101 MET A CA 1
ATOM 763 C C . MET A 1 101 ? 12.406 12.114 -5.345 1.00 88.00 101 MET A C 1
ATOM 765 O O . MET A 1 101 ? 13.292 11.624 -6.045 1.00 88.00 101 MET A O 1
ATOM 769 N N . SER A 1 102 ? 11.121 11.787 -5.514 1.00 87.50 102 SER A N 1
ATOM 770 C CA . SER A 1 102 ? 10.681 10.855 -6.555 1.00 87.50 102 SER A CA 1
ATOM 771 C C . SER A 1 102 ? 10.922 11.405 -7.966 1.00 87.50 102 SER A C 1
ATOM 773 O O . SER A 1 102 ? 11.244 10.622 -8.859 1.00 87.50 102 SER A O 1
ATOM 775 N N . ALA A 1 103 ? 10.783 12.716 -8.176 1.00 87.75 103 ALA A N 1
ATOM 776 C CA . ALA A 1 103 ? 11.066 13.378 -9.448 1.00 87.75 103 ALA A CA 1
ATOM 777 C C . ALA A 1 103 ? 12.573 13.423 -9.733 1.00 87.75 103 ALA A C 1
ATOM 779 O O . ALA A 1 103 ? 13.005 13.055 -10.825 1.00 87.75 103 ALA A O 1
ATOM 780 N N . VAL A 1 104 ? 13.395 13.765 -8.734 1.00 87.56 104 VAL A N 1
ATOM 781 C CA . VAL A 1 104 ? 14.865 13.752 -8.846 1.00 87.56 104 VAL A CA 1
ATOM 782 C C . VAL A 1 104 ? 15.372 12.356 -9.202 1.00 87.56 104 VAL A C 1
ATOM 784 O O . VAL A 1 104 ? 16.166 12.219 -10.130 1.00 87.56 104 VAL A O 1
ATOM 787 N N . MET A 1 105 ? 14.863 11.311 -8.544 1.00 84.06 105 MET A N 1
ATOM 788 C CA . MET A 1 105 ? 15.250 9.928 -8.842 1.00 84.06 105 MET A CA 1
ATOM 789 C C . MET A 1 105 ? 14.781 9.448 -10.219 1.00 84.06 105 MET A C 1
ATOM 791 O O . MET A 1 105 ? 15.382 8.531 -10.767 1.00 84.06 105 MET A O 1
ATOM 795 N N . ARG A 1 106 ? 13.738 10.048 -10.806 1.00 82.25 106 ARG A N 1
ATOM 796 C CA . ARG A 1 106 ? 13.316 9.775 -12.193 1.00 82.25 106 ARG A CA 1
ATOM 797 C C . ARG A 1 106 ? 14.026 10.645 -13.227 1.00 82.25 106 ARG A C 1
ATOM 799 O O . ARG A 1 106 ? 13.966 10.334 -14.413 1.00 82.25 106 ARG A O 1
ATOM 806 N N . SER A 1 107 ? 14.675 11.722 -12.796 1.00 83.31 107 SER A N 1
ATOM 807 C CA . SER A 1 107 ? 15.343 12.655 -13.695 1.00 83.31 107 SER A CA 1
ATOM 808 C C . SER A 1 107 ? 16.573 12.024 -14.369 1.00 83.31 107 SER A C 1
ATOM 810 O O . SER A 1 107 ? 17.210 11.131 -13.795 1.00 83.31 107 SER A O 1
ATOM 812 N N . PRO A 1 108 ? 16.980 12.528 -15.550 1.00 75.00 108 PRO A N 1
ATOM 813 C CA . PRO A 1 108 ? 18.177 12.055 -16.247 1.00 75.00 108 PRO A CA 1
ATOM 814 C C . PRO A 1 108 ? 19.459 12.160 -15.408 1.00 75.00 108 PRO A C 1
ATOM 816 O O . PRO A 1 108 ? 20.386 11.381 -15.605 1.00 75.00 108 PRO A O 1
ATOM 819 N N . HIS A 1 109 ? 19.513 13.073 -14.435 1.00 76.62 109 HIS A N 1
ATOM 820 C CA . HIS A 1 109 ? 20.685 13.286 -13.583 1.00 76.62 109 HIS A CA 1
ATOM 821 C C . HIS A 1 109 ? 20.942 12.137 -12.596 1.00 76.62 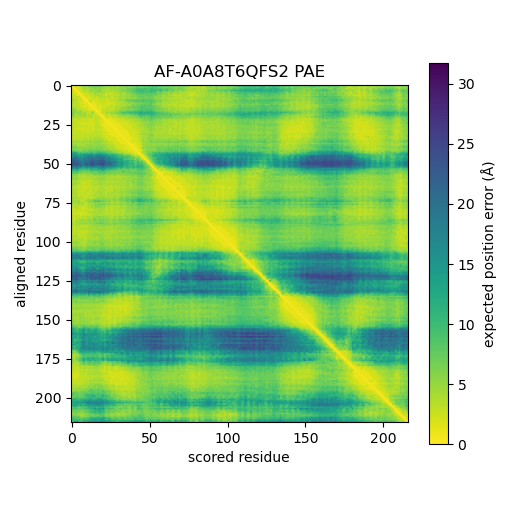109 HIS A C 1
ATOM 823 O O . HIS A 1 109 ? 22.088 11.891 -12.234 1.00 76.62 109 HIS A O 1
ATOM 829 N N . ALA A 1 110 ? 19.902 11.397 -12.198 1.00 77.44 110 ALA A N 1
ATOM 830 C CA . ALA A 1 110 ? 20.027 10.212 -11.347 1.00 77.44 110 ALA A CA 1
ATOM 831 C C . ALA A 1 110 ? 20.122 8.901 -12.156 1.00 77.44 110 ALA A C 1
ATOM 833 O O . ALA A 1 110 ? 20.198 7.814 -11.578 1.00 77.44 110 ALA A O 1
ATOM 834 N N . SER A 1 111 ? 20.134 8.982 -13.494 1.00 70.75 111 SER A N 1
ATOM 835 C CA . SER A 1 111 ? 20.128 7.807 -14.376 1.00 70.75 111 SER A CA 1
ATOM 836 C C . SER A 1 111 ? 21.335 6.888 -14.167 1.00 70.75 111 SER A C 1
ATOM 838 O O . SER A 1 111 ? 21.158 5.675 -14.172 1.00 70.75 111 SER A O 1
ATOM 840 N N . GLY A 1 112 ? 22.525 7.432 -13.881 1.00 75.06 112 GLY A N 1
ATOM 841 C CA . GLY A 1 112 ? 23.724 6.633 -13.594 1.00 75.06 112 GLY A CA 1
ATOM 842 C C . GLY A 1 112 ? 23.600 5.786 -12.322 1.00 75.06 112 GLY A C 1
ATOM 843 O O . GLY A 1 112 ? 23.992 4.618 -12.305 1.00 75.06 112 GLY A O 1
ATOM 844 N N . LEU A 1 113 ? 22.974 6.331 -11.271 1.00 76.00 113 LEU A N 1
ATOM 845 C CA . LEU A 1 113 ? 22.681 5.580 -10.046 1.00 76.00 113 LEU A CA 1
ATOM 846 C C . LEU A 1 113 ? 21.633 4.493 -10.318 1.00 76.00 113 LEU A C 1
ATOM 848 O O . LEU A 1 113 ? 21.818 3.344 -9.920 1.00 76.00 113 LEU A O 1
ATOM 852 N N . ASN A 1 114 ? 20.565 4.831 -11.044 1.00 77.38 114 ASN A N 1
ATOM 853 C CA . ASN A 1 114 ? 19.512 3.875 -11.387 1.00 77.38 114 ASN A CA 1
ATOM 854 C C . ASN A 1 114 ? 20.021 2.735 -12.273 1.00 77.38 114 ASN A C 1
ATOM 856 O O . ASN A 1 114 ? 19.675 1.587 -12.019 1.00 77.38 114 ASN A O 1
ATOM 860 N N . GLN A 1 115 ? 20.864 3.021 -13.266 1.00 73.88 115 GLN A N 1
ATOM 861 C CA . GLN A 1 115 ? 21.471 2.001 -14.126 1.00 73.88 115 GLN A CA 1
ATOM 862 C C . GLN A 1 115 ? 22.388 1.073 -13.324 1.00 73.88 115 GLN A C 1
ATOM 864 O O . GLN A 1 115 ? 22.299 -0.143 -13.467 1.00 73.88 115 GLN A O 1
ATOM 869 N N . THR A 1 116 ? 23.198 1.621 -12.411 1.00 76.00 116 THR A N 1
ATOM 870 C CA . THR A 1 116 ? 24.061 0.818 -11.526 1.00 76.00 116 THR A CA 1
ATOM 871 C C . THR A 1 116 ? 23.237 -0.096 -10.610 1.00 76.00 116 THR A C 1
ATOM 873 O O . THR A 1 116 ? 23.590 -1.254 -10.393 1.00 76.00 116 THR A O 1
ATOM 876 N N . LEU A 1 117 ? 22.104 0.396 -10.099 1.00 72.62 117 LEU A N 1
ATOM 877 C CA . LEU A 1 117 ? 21.196 -0.384 -9.252 1.00 72.62 117 LEU A CA 1
ATOM 878 C C . LEU A 1 117 ? 20.372 -1.418 -10.038 1.00 72.62 117 LEU A C 1
ATOM 880 O O . LEU A 1 117 ? 20.009 -2.451 -9.475 1.00 72.62 117 LEU A O 1
ATOM 884 N N . GLN A 1 118 ? 20.083 -1.157 -11.315 1.00 70.94 118 GLN A N 1
ATOM 885 C CA . GLN A 1 118 ? 19.356 -2.062 -12.216 1.00 70.94 118 GLN A CA 1
ATOM 886 C C . GLN A 1 118 ? 20.257 -3.109 -12.880 1.00 70.94 118 GLN A C 1
ATOM 888 O O . GLN A 1 118 ? 19.754 -4.113 -13.372 1.00 70.94 118 GLN A O 1
ATOM 893 N N . HIS A 1 119 ? 21.578 -2.923 -12.861 1.00 68.81 119 HIS A N 1
ATOM 894 C CA . HIS A 1 119 ? 22.523 -3.907 -13.387 1.00 68.81 119 HIS A CA 1
ATOM 895 C C . HIS A 1 119 ? 22.439 -5.250 -12.638 1.00 68.81 119 HIS A C 1
ATOM 897 O O . HIS A 1 119 ? 22.594 -6.314 -13.229 1.00 68.81 119 HIS A O 1
ATOM 903 N N . TYR A 1 120 ? 22.141 -5.217 -11.336 1.00 66.94 120 TYR A N 1
ATOM 904 C CA . TYR A 1 120 ? 21.971 -6.414 -10.513 1.00 66.94 120 TYR A CA 1
ATOM 905 C C . TYR A 1 120 ? 20.504 -6.860 -10.480 1.00 66.94 120 TYR A C 1
ATOM 907 O O . TYR A 1 120 ? 19.801 -6.658 -9.485 1.00 66.94 120 TYR A O 1
ATOM 915 N N . THR A 1 121 ? 20.036 -7.456 -11.577 1.00 67.12 121 THR A N 1
ATOM 916 C CA . THR A 1 121 ? 18.686 -8.028 -11.690 1.00 67.12 121 THR A CA 1
ATOM 917 C C . THR A 1 121 ? 18.698 -9.549 -11.619 1.00 67.12 121 THR A C 1
ATOM 919 O O . THR A 1 121 ? 19.671 -10.202 -11.987 1.00 67.12 121 THR A O 1
ATOM 922 N N . THR A 1 122 ? 17.614 -10.121 -11.104 1.00 61.56 122 THR A N 1
ATOM 923 C CA . THR A 1 122 ? 17.336 -11.557 -11.206 1.00 61.56 122 THR A CA 1
ATOM 924 C C . THR A 1 122 ? 16.447 -11.819 -12.423 1.00 61.56 122 THR A C 1
ATOM 926 O O . THR A 1 122 ? 15.527 -11.044 -12.677 1.00 61.56 122 THR A O 1
ATOM 929 N N . GLU A 1 123 ? 16.681 -12.917 -13.152 1.00 55.28 123 GLU A N 1
ATOM 930 C CA . GLU A 1 123 ? 15.833 -13.323 -14.290 1.00 55.28 123 GLU A CA 1
ATOM 931 C C . GLU A 1 123 ? 14.392 -13.674 -13.874 1.00 55.28 123 GLU A C 1
ATOM 933 O O . GLU A 1 123 ? 13.468 -13.546 -14.673 1.00 55.28 123 GLU A O 1
ATOM 938 N N . HIS A 1 124 ? 14.171 -14.090 -12.622 1.00 55.88 124 HIS A N 1
ATOM 939 C CA . HIS A 1 124 ? 12.863 -14.539 -12.141 1.00 55.88 124 HIS A CA 1
ATOM 940 C C . HIS A 1 124 ? 12.192 -13.492 -11.246 1.00 55.88 124 HIS A C 1
ATOM 942 O O . HIS A 1 124 ? 12.720 -13.128 -10.195 1.00 55.88 124 HIS A O 1
ATOM 948 N N . ASN A 1 125 ? 10.992 -13.051 -11.637 1.00 62.09 125 ASN A N 1
ATOM 949 C CA . ASN A 1 125 ? 10.269 -11.949 -10.980 1.00 62.09 125 ASN A CA 1
ATOM 950 C C . ASN A 1 125 ? 9.026 -12.412 -10.213 1.00 62.09 125 ASN A C 1
ATOM 952 O O . ASN A 1 125 ? 8.311 -11.603 -9.618 1.00 62.09 125 ASN A O 1
ATOM 956 N N . SER A 1 126 ? 8.765 -13.721 -10.198 1.00 64.50 126 SER A N 1
ATOM 957 C CA . SER A 1 126 ? 7.672 -14.309 -9.439 1.00 64.50 126 SER A CA 1
ATOM 958 C C . SER A 1 126 ? 8.116 -15.588 -8.728 1.00 64.50 126 SER A C 1
ATOM 960 O O . SER A 1 126 ? 8.892 -16.384 -9.252 1.00 64.50 126 SER A O 1
ATOM 962 N N . ILE A 1 127 ? 7.602 -15.794 -7.511 1.00 64.88 127 ILE A N 1
ATOM 963 C CA . ILE A 1 127 ? 7.828 -17.020 -6.726 1.00 64.88 127 ILE A CA 1
ATOM 964 C C . ILE A 1 127 ? 7.312 -18.243 -7.505 1.00 64.88 127 ILE A C 1
ATOM 966 O O . ILE A 1 127 ? 7.885 -19.319 -7.422 1.00 64.88 127 ILE A O 1
ATOM 970 N N . ALA A 1 128 ? 6.253 -18.078 -8.300 1.00 62.12 128 ALA A N 1
ATOM 971 C CA . ALA A 1 128 ? 5.711 -19.150 -9.125 1.00 62.12 128 ALA A CA 1
ATOM 972 C C . ALA A 1 128 ? 6.675 -19.566 -10.248 1.00 62.12 128 ALA A C 1
ATOM 974 O O . ALA A 1 128 ? 6.891 -20.760 -10.432 1.00 62.12 128 ALA A O 1
ATOM 975 N N . ASP A 1 129 ? 7.305 -18.603 -10.927 1.00 62.50 129 ASP A N 1
ATOM 976 C CA . ASP A 1 129 ? 8.277 -18.885 -11.991 1.00 62.50 129 ASP A CA 1
ATOM 977 C C . ASP A 1 129 ? 9.595 -19.423 -11.419 1.00 62.50 129 ASP A C 1
ATOM 979 O O . ASP A 1 129 ? 10.163 -20.364 -11.967 1.00 62.50 129 ASP A O 1
ATOM 983 N N . ALA A 1 130 ? 10.041 -18.899 -10.270 1.00 61.94 130 ALA A N 1
ATOM 984 C CA . ALA A 1 130 ? 11.259 -19.356 -9.598 1.00 61.94 130 ALA A CA 1
ATOM 985 C C . ALA A 1 130 ? 11.160 -20.805 -9.081 1.00 61.94 130 ALA A C 1
ATOM 987 O O . ALA A 1 130 ? 12.156 -21.525 -9.073 1.00 61.94 130 ALA A O 1
ATOM 988 N N . PHE A 1 131 ? 9.969 -21.244 -8.655 1.00 64.44 131 PHE A N 1
ATOM 989 C CA . PHE A 1 131 ? 9.725 -22.610 -8.171 1.00 64.44 131 PHE A CA 1
ATOM 990 C C . PHE A 1 131 ? 9.049 -23.522 -9.210 1.00 64.44 131 PHE A C 1
ATOM 992 O O . PHE A 1 131 ? 8.737 -24.666 -8.885 1.00 64.44 131 PHE A O 1
ATOM 999 N N . ASN A 1 132 ? 8.804 -23.035 -10.435 1.00 64.44 132 ASN A N 1
ATOM 1000 C CA . ASN A 1 132 ? 8.038 -23.733 -11.480 1.00 64.44 132 ASN A CA 1
ATOM 1001 C C . ASN A 1 132 ? 6.677 -24.277 -10.977 1.00 64.44 132 ASN A C 1
ATOM 1003 O O . ASN A 1 132 ? 6.188 -25.321 -11.406 1.00 64.44 132 ASN A O 1
ATOM 1007 N N . LEU A 1 133 ? 6.072 -23.589 -10.004 1.00 70.75 133 LEU A N 1
ATOM 1008 C CA . LEU A 1 133 ? 4.828 -24.006 -9.363 1.00 70.75 133 LEU A CA 1
ATOM 1009 C C . LEU A 1 133 ? 3.643 -23.267 -9.979 1.00 70.75 133 LEU A C 1
ATOM 1011 O O . LEU A 1 133 ? 3.703 -22.069 -10.254 1.00 70.75 133 LEU A O 1
ATOM 1015 N N . SER A 1 134 ? 2.508 -23.958 -10.102 1.00 76.81 134 SER A N 1
ATOM 1016 C CA . SER A 1 134 ? 1.250 -23.292 -10.438 1.00 76.81 134 SER A CA 1
ATOM 1017 C C . SER A 1 134 ? 0.939 -22.193 -9.409 1.00 76.81 134 SER A C 1
ATOM 1019 O O . SER A 1 134 ? 1.064 -22.387 -8.197 1.00 76.81 134 SER A O 1
ATOM 1021 N N . ARG A 1 135 ? 0.512 -21.023 -9.897 1.00 79.44 135 ARG A N 1
ATOM 1022 C CA . ARG A 1 135 ? 0.190 -19.833 -9.084 1.00 79.44 135 ARG A CA 1
ATOM 1023 C C . ARG A 1 135 ? -0.973 -20.082 -8.113 1.00 79.44 135 ARG A C 1
ATOM 1025 O O . ARG A 1 135 ? -1.001 -19.533 -7.014 1.00 79.44 135 ARG A O 1
ATOM 1032 N N . TRP A 1 136 ? -1.918 -20.937 -8.503 1.00 82.06 136 TRP A N 1
ATOM 1033 C CA . TRP A 1 136 ? -3.157 -21.202 -7.766 1.00 82.06 136 TRP A CA 1
ATOM 1034 C C . TRP A 1 136 ? -2.955 -21.870 -6.396 1.00 82.06 136 TRP A C 1
ATOM 1036 O O . TRP A 1 136 ? -3.548 -21.384 -5.434 1.00 82.06 136 TRP A O 1
ATOM 1046 N N . PRO A 1 137 ? -2.106 -22.907 -6.245 1.00 84.25 137 PRO A N 1
ATOM 1047 C CA . PRO A 1 137 ? -1.738 -23.455 -4.940 1.00 84.25 137 PRO A CA 1
ATOM 1048 C C . PRO A 1 137 ? -1.256 -22.410 -3.926 1.00 84.25 137 PRO A C 1
ATOM 1050 O O . PRO A 1 137 ? -1.723 -22.399 -2.789 1.00 84.25 137 PRO A O 1
ATOM 1053 N N . LEU A 1 138 ? -0.372 -21.492 -4.333 1.00 83.25 138 LEU A N 1
ATOM 1054 C CA . LEU A 1 138 ? 0.149 -20.440 -3.449 1.00 83.25 138 LEU A CA 1
ATOM 1055 C C . LEU A 1 138 ? -0.959 -19.477 -3.005 1.00 83.25 138 LEU A C 1
ATOM 1057 O O . LEU A 1 138 ? -1.064 -19.141 -1.824 1.00 83.25 138 LEU A O 1
ATOM 1061 N N . VAL A 1 139 ? -1.823 -19.076 -3.941 1.00 85.88 139 VAL A N 1
ATOM 1062 C CA . VAL A 1 139 ? -2.987 -18.226 -3.650 1.00 85.88 139 VAL A CA 1
ATOM 1063 C C . VAL A 1 139 ? -3.974 -18.945 -2.725 1.00 85.88 139 VAL A C 1
ATOM 1065 O O . VAL A 1 139 ? -4.485 -18.333 -1.789 1.00 85.88 139 VAL A O 1
ATOM 1068 N N . ALA A 1 140 ? -4.211 -20.242 -2.933 1.00 87.88 140 ALA A N 1
ATOM 1069 C CA . ALA A 1 140 ? -5.096 -21.044 -2.095 1.00 87.88 140 ALA A CA 1
ATOM 1070 C C . ALA A 1 140 ? -4.573 -21.156 -0.655 1.00 87.88 140 ALA A C 1
ATOM 1072 O O . ALA A 1 140 ? -5.329 -20.927 0.288 1.00 87.88 140 ALA A O 1
ATOM 1073 N N . VAL A 1 141 ? -3.276 -21.426 -0.470 1.00 89.56 141 VAL A N 1
ATOM 1074 C CA . VAL A 1 141 ? -2.643 -21.453 0.861 1.00 89.56 141 VAL A CA 1
ATOM 1075 C C . VAL A 1 141 ? -2.783 -20.099 1.553 1.00 89.56 141 VAL A C 1
ATOM 1077 O O . VAL A 1 141 ? -3.203 -20.036 2.711 1.00 89.56 141 VAL A O 1
ATOM 1080 N N . LEU A 1 142 ? -2.499 -19.008 0.836 1.00 89.50 142 LEU A N 1
ATOM 1081 C CA . LEU A 1 142 ? -2.655 -17.655 1.360 1.00 89.50 142 LEU A CA 1
ATOM 1082 C C . LEU A 1 142 ? -4.108 -17.393 1.794 1.00 89.50 142 LEU A C 1
ATOM 1084 O O . LEU A 1 142 ? -4.328 -16.944 2.917 1.00 89.50 142 LEU A O 1
ATOM 1088 N N . LEU A 1 143 ? -5.101 -17.745 0.971 1.00 91.12 143 LEU A N 1
ATOM 1089 C CA . LEU A 1 143 ? -6.524 -17.605 1.303 1.00 91.12 143 LEU A CA 1
ATOM 1090 C C . LEU A 1 143 ? -6.936 -18.404 2.541 1.00 91.12 143 LEU A C 1
ATOM 1092 O O . LEU A 1 143 ? -7.661 -17.889 3.391 1.00 91.12 143 LEU A O 1
ATOM 1096 N N . VAL A 1 144 ? -6.483 -19.652 2.661 1.00 92.25 144 VAL A N 1
ATOM 1097 C CA . VAL A 1 144 ? -6.805 -20.494 3.821 1.00 92.25 144 VAL A CA 1
ATOM 1098 C C . VAL A 1 144 ? -6.250 -19.865 5.098 1.00 92.25 144 VAL A C 1
ATOM 1100 O O . VAL A 1 144 ? -6.973 -19.745 6.091 1.00 92.25 144 VAL A O 1
ATOM 1103 N N . ILE A 1 145 ? -4.999 -19.397 5.062 1.00 92.31 145 ILE A N 1
ATOM 1104 C CA . ILE A 1 145 ? -4.365 -18.724 6.200 1.00 92.31 145 ILE A CA 1
ATOM 1105 C C . ILE A 1 145 ? -5.126 -17.444 6.553 1.00 92.31 145 ILE A C 1
ATOM 1107 O O . ILE A 1 145 ? -5.441 -17.220 7.725 1.00 92.31 145 ILE A O 1
ATOM 1111 N N . THR A 1 146 ? -5.460 -16.606 5.569 1.00 90.62 146 THR A N 1
ATOM 1112 C CA . THR A 1 146 ? -6.146 -15.339 5.846 1.00 90.62 146 THR A CA 1
ATOM 1113 C C . THR A 1 146 ? -7.550 -15.552 6.388 1.00 90.62 146 THR A C 1
ATOM 1115 O O . THR A 1 146 ? -7.906 -14.923 7.387 1.00 90.62 146 THR A O 1
ATOM 1118 N N . LEU A 1 147 ? -8.320 -16.487 5.827 1.00 91.50 147 LEU A N 1
ATOM 1119 C CA . LEU A 1 147 ? -9.637 -16.855 6.345 1.00 91.50 147 LEU A CA 1
ATOM 1120 C C . LEU A 1 147 ? -9.545 -17.392 7.773 1.00 91.50 147 LEU A C 1
ATOM 1122 O O . LEU A 1 147 ? -10.299 -16.946 8.641 1.00 91.50 147 LEU A O 1
ATOM 1126 N N . TRP A 1 148 ? -8.603 -18.297 8.049 1.00 92.44 148 TRP A N 1
ATOM 1127 C CA . TRP A 1 148 ? -8.412 -18.859 9.387 1.00 92.44 148 TRP A CA 1
ATOM 1128 C C . TRP A 1 148 ? -8.108 -17.777 10.430 1.00 92.44 148 TRP A C 1
ATOM 1130 O O . TRP A 1 148 ? -8.762 -17.705 11.477 1.00 92.44 148 TRP A O 1
ATOM 1140 N N . VAL A 1 149 ? -7.170 -16.883 10.118 1.00 90.25 149 VAL A N 1
ATOM 1141 C CA . VAL A 1 149 ? -6.783 -15.772 10.994 1.00 90.25 149 VAL A CA 1
ATOM 1142 C C . VAL A 1 149 ? -7.944 -14.794 11.213 1.00 90.25 149 VAL A C 1
ATOM 1144 O O . VAL A 1 149 ? -8.202 -14.381 12.347 1.00 90.25 149 VAL A O 1
ATOM 1147 N N . VAL A 1 150 ? -8.683 -14.447 10.156 1.00 89.19 150 VAL A N 1
ATOM 1148 C CA . VAL A 1 150 ? -9.834 -13.534 10.236 1.00 89.19 150 VAL A CA 1
ATOM 1149 C C . VAL A 1 150 ? -10.962 -14.136 11.063 1.00 89.19 150 VAL A C 1
ATOM 1151 O O . VAL A 1 150 ? -11.504 -13.453 11.932 1.00 89.19 150 VAL A O 1
ATOM 1154 N N . MET A 1 151 ? -11.285 -15.414 10.857 1.00 89.00 151 MET A N 1
ATOM 1155 C CA . MET A 1 151 ? -12.289 -16.119 11.657 1.00 89.00 151 MET A CA 1
ATOM 1156 C C . MET A 1 151 ? -11.906 -16.139 13.139 1.00 89.00 151 MET A C 1
ATOM 1158 O O . MET A 1 151 ? -12.751 -15.873 13.995 1.00 89.00 151 MET A O 1
ATOM 1162 N N . LYS A 1 152 ? -10.632 -16.405 13.456 1.00 88.12 152 LYS A N 1
ATOM 1163 C CA . LYS A 1 152 ? -10.130 -16.384 14.837 1.00 88.12 152 LYS A CA 1
ATOM 1164 C C . LYS A 1 152 ? -10.254 -14.996 15.467 1.00 88.12 152 LYS A C 1
ATOM 1166 O O . LYS A 1 152 ? -10.618 -14.889 16.636 1.00 88.12 152 LYS A O 1
ATOM 1171 N N . GLU A 1 153 ? -9.985 -13.939 14.706 1.00 86.19 153 GLU A N 1
ATOM 1172 C CA . GLU A 1 153 ? -10.073 -12.566 15.208 1.00 86.19 153 GLU A CA 1
ATOM 1173 C C . GLU A 1 153 ? -11.525 -12.098 15.384 1.00 86.19 153 GLU A C 1
ATOM 1175 O O . GLU A 1 153 ? -11.842 -11.447 16.378 1.00 86.19 153 GLU A O 1
ATOM 1180 N N . LEU A 1 154 ? -12.429 -12.465 14.469 1.00 85.25 154 LEU A N 1
ATOM 1181 C CA . LEU A 1 154 ? -13.852 -12.108 14.543 1.00 85.25 154 LEU A CA 1
ATOM 1182 C C . LEU A 1 154 ? -14.592 -12.806 15.691 1.00 85.25 154 LEU A C 1
ATOM 1184 O O . LEU A 1 154 ? -15.585 -12.267 16.179 1.00 85.25 154 LEU A O 1
ATOM 1188 N N . LYS A 1 155 ? -14.107 -13.972 16.138 1.00 85.75 155 LYS A N 1
ATOM 1189 C CA . LYS A 1 155 ? -14.644 -14.700 17.300 1.00 85.75 155 LYS A CA 1
ATOM 1190 C C . LYS A 1 155 ? -14.301 -14.049 18.646 1.00 85.75 155 LYS A C 1
ATOM 1192 O O . LYS A 1 155 ? -14.891 -14.425 19.656 1.00 85.75 155 LYS A O 1
ATOM 1197 N N . LYS A 1 156 ? -13.367 -13.092 18.698 1.00 81.50 156 LYS A N 1
ATOM 1198 C CA . LYS A 1 156 ? -13.003 -12.424 19.956 1.00 81.50 156 LYS A CA 1
ATOM 1199 C C . LYS A 1 156 ? -14.147 -11.526 20.456 1.00 81.50 156 LYS A C 1
ATOM 1201 O O . LYS A 1 156 ? -14.763 -10.820 19.650 1.00 81.50 156 LYS A O 1
ATOM 1206 N N . PRO A 1 157 ? -14.423 -11.502 21.774 1.00 73.19 157 PRO A N 1
ATOM 1207 C CA . PRO A 1 157 ? -15.489 -10.681 22.334 1.00 73.19 157 PRO A CA 1
ATOM 1208 C C . PRO A 1 157 ? -15.221 -9.194 22.078 1.00 73.19 157 PRO A C 1
ATOM 1210 O O . PRO A 1 157 ? -14.115 -8.687 22.275 1.00 73.19 157 PRO A O 1
ATOM 1213 N N . LYS A 1 158 ? -16.252 -8.481 21.616 1.00 72.50 158 LYS A N 1
ATOM 1214 C CA . LYS A 1 158 ? -16.165 -7.049 21.320 1.00 72.50 158 LYS A CA 1
ATOM 1215 C C . LYS A 1 158 ? -16.278 -6.255 22.619 1.00 72.50 158 LYS A C 1
ATOM 1217 O O . LYS A 1 158 ? -17.316 -6.290 23.274 1.00 72.50 158 LYS A O 1
ATOM 1222 N N . LEU A 1 159 ? -15.236 -5.498 22.957 1.00 68.12 159 LEU A N 1
ATOM 1223 C CA . LEU A 1 159 ? -15.296 -4.511 24.035 1.00 68.12 159 LEU A CA 1
ATOM 1224 C C . LEU A 1 159 ? -16.277 -3.398 23.637 1.00 68.12 159 LEU A C 1
ATOM 1226 O O . LEU A 1 159 ? -16.121 -2.775 22.583 1.00 68.12 159 LEU A O 1
ATOM 1230 N N . LYS A 1 160 ? -17.298 -3.160 24.467 1.00 60.56 160 LYS A N 1
ATOM 1231 C CA . LYS A 1 160 ? -18.216 -2.028 24.301 1.00 60.56 160 LYS A CA 1
ATOM 1232 C C . LYS A 1 160 ? -17.485 -0.757 24.729 1.00 60.56 160 LYS A C 1
ATOM 1234 O O . LYS A 1 160 ? -17.284 -0.524 25.913 1.00 60.56 160 LYS A O 1
ATOM 1239 N N . VAL A 1 161 ? -17.061 0.040 23.756 1.00 72.62 161 VAL A N 1
ATOM 1240 C CA . VAL A 1 161 ? -16.490 1.370 23.996 1.00 72.62 161 VAL A CA 1
ATOM 1241 C C . VAL A 1 161 ? -17.628 2.383 23.922 1.00 72.62 161 VAL A C 1
ATOM 1243 O O . VAL A 1 161 ? -18.435 2.316 22.996 1.00 72.62 161 VAL A O 1
ATOM 1246 N N . ALA A 1 162 ? -17.704 3.303 24.885 1.00 66.94 162 ALA A N 1
ATOM 1247 C CA . ALA A 1 162 ? -18.687 4.380 24.863 1.00 66.94 162 ALA A CA 1
ATOM 1248 C C . ALA A 1 162 ? -18.461 5.270 23.631 1.00 66.94 162 ALA A C 1
ATOM 1250 O O . ALA A 1 162 ? -17.356 5.765 23.400 1.00 66.94 162 ALA A O 1
ATOM 1251 N N . THR A 1 163 ? -19.503 5.451 22.824 1.00 71.19 163 THR A N 1
ATOM 1252 C CA . THR A 1 163 ? -19.481 6.319 21.643 1.00 71.19 163 THR A CA 1
ATOM 1253 C C . THR A 1 163 ? -20.429 7.486 21.848 1.00 71.19 163 THR A C 1
ATOM 1255 O O . THR A 1 163 ? -21.529 7.302 22.363 1.00 71.19 163 THR A O 1
ATOM 1258 N N . LEU A 1 164 ? -20.009 8.675 21.416 1.00 73.56 164 LEU A N 1
ATOM 1259 C CA . LEU A 1 164 ? -20.854 9.867 21.405 1.00 73.56 164 LEU A CA 1
ATOM 1260 C C . LEU A 1 164 ? -22.097 9.649 20.522 1.00 73.56 164 LEU A C 1
ATOM 1262 O O . LEU A 1 164 ? -22.019 8.880 19.555 1.00 73.56 164 LEU A O 1
ATOM 1266 N N . PRO A 1 165 ? -23.227 10.315 20.828 1.00 73.50 165 PRO A N 1
ATOM 1267 C CA . PRO A 1 165 ? -24.414 10.247 19.988 1.00 73.50 165 PRO A CA 1
ATOM 1268 C C . PRO A 1 165 ? -24.092 10.719 18.557 1.00 73.50 165 PRO A C 1
ATOM 1270 O O . PRO A 1 165 ? -23.313 11.663 18.379 1.00 73.50 165 PRO A O 1
ATOM 1273 N N . PRO A 1 166 ? -24.651 10.054 17.531 1.00 76.62 166 PRO A N 1
ATOM 1274 C CA . PRO A 1 166 ? -24.391 10.381 16.134 1.00 76.62 166 PRO A CA 1
ATOM 1275 C C . PRO A 1 166 ? -24.902 11.789 15.802 1.00 76.62 166 PRO A C 1
ATOM 1277 O O . PRO A 1 166 ? -26.004 12.161 16.202 1.00 76.62 166 PRO A O 1
ATOM 1280 N N . ARG A 1 167 ? -24.107 12.574 15.064 1.00 73.75 167 ARG A N 1
ATOM 1281 C CA . ARG A 1 167 ? -24.459 13.948 14.657 1.00 73.75 167 ARG A CA 1
ATOM 1282 C C . ARG A 1 167 ? -25.178 13.984 13.308 1.00 73.75 167 ARG A C 1
ATOM 1284 O O . ARG A 1 167 ? -25.907 14.933 13.033 1.00 73.75 167 ARG A O 1
ATOM 1291 N N . ARG A 1 168 ? -24.982 12.967 12.467 1.00 76.44 168 ARG A N 1
ATOM 1292 C CA . ARG A 1 168 ? -25.647 12.791 11.168 1.00 76.44 168 ARG A CA 1
ATOM 1293 C C . ARG A 1 168 ? -26.473 11.511 11.173 1.00 76.44 168 ARG A C 1
ATOM 1295 O O . ARG A 1 168 ? -26.160 10.563 11.888 1.00 76.44 168 ARG A O 1
ATOM 1302 N N . THR A 1 169 ? -27.506 11.467 10.339 1.00 77.38 169 THR A N 1
ATOM 1303 C CA . THR A 1 169 ? -28.376 10.297 10.153 1.00 77.38 169 THR A CA 1
ATOM 1304 C C . THR A 1 169 ? -28.150 9.654 8.777 1.00 77.38 169 THR A C 1
ATOM 1306 O O . THR A 1 169 ? -27.573 10.253 7.866 1.00 77.38 169 THR A O 1
ATOM 1309 N N . GLY A 1 170 ? -28.543 8.385 8.631 1.00 81.19 170 GLY A N 1
ATOM 1310 C CA . GLY A 1 170 ? -28.492 7.656 7.357 1.00 81.19 170 GLY A CA 1
ATOM 1311 C C . GLY A 1 170 ? -27.081 7.350 6.828 1.00 81.19 170 GLY A C 1
ATOM 1312 O O . GLY A 1 170 ? -26.145 7.087 7.584 1.00 81.19 170 GLY A O 1
ATOM 1313 N N . ILE A 1 171 ? -26.921 7.371 5.499 1.00 79.25 171 ILE A N 1
ATOM 1314 C CA . ILE A 1 171 ? -25.662 7.036 4.799 1.00 79.25 171 ILE A CA 1
ATOM 1315 C C . ILE A 1 171 ? -24.540 8.016 5.175 1.00 79.25 171 ILE A C 1
ATOM 1317 O O . ILE A 1 171 ? -23.374 7.627 5.290 1.00 79.25 171 ILE A O 1
ATOM 1321 N N . ALA A 1 172 ? -24.892 9.274 5.452 1.00 75.50 172 ALA A N 1
ATOM 1322 C CA . ALA A 1 172 ? -23.941 10.294 5.873 1.00 75.50 172 ALA A CA 1
ATOM 1323 C C . ALA A 1 172 ? -23.267 9.941 7.210 1.00 75.50 172 ALA A C 1
ATOM 1325 O O . ALA A 1 172 ? -22.078 10.206 7.377 1.00 75.50 172 ALA A O 1
ATOM 1326 N N . HIS A 1 173 ? -23.973 9.276 8.128 1.00 77.69 173 HIS A N 1
ATOM 1327 C CA . HIS A 1 173 ? -23.367 8.762 9.358 1.00 77.69 173 HIS A CA 1
ATOM 1328 C C . HIS A 1 173 ? -22.314 7.687 9.059 1.00 77.69 173 HIS A C 1
ATOM 1330 O O . HIS A 1 173 ? -21.202 7.714 9.588 1.00 77.69 173 HIS A O 1
ATOM 1336 N N . ILE A 1 174 ? -22.634 6.750 8.163 1.00 76.38 174 ILE A N 1
ATOM 1337 C CA . ILE A 1 174 ? -21.748 5.630 7.817 1.00 76.38 174 ILE A CA 1
ATOM 1338 C C . ILE A 1 174 ? -20.488 6.126 7.099 1.00 76.38 174 ILE A C 1
ATOM 1340 O O . ILE A 1 174 ? -19.394 5.639 7.391 1.00 76.38 174 ILE A O 1
ATOM 1344 N N . LEU A 1 175 ? -20.627 7.089 6.186 1.00 75.06 175 LEU A N 1
ATOM 1345 C CA . LEU A 1 175 ? -19.515 7.628 5.398 1.00 75.06 175 LEU A CA 1
ATOM 1346 C C . LEU A 1 175 ? -18.665 8.645 6.170 1.00 75.06 175 LEU A C 1
ATOM 1348 O O . LEU A 1 175 ? -17.438 8.643 6.027 1.00 75.06 175 LEU A O 1
ATOM 1352 N N . PHE A 1 176 ? -19.287 9.511 6.980 1.00 74.75 176 PHE A N 1
ATOM 1353 C CA . PHE A 1 176 ? -18.609 10.671 7.570 1.00 74.75 176 PHE A CA 1
ATOM 1354 C C . PHE A 1 176 ? -18.354 10.593 9.079 1.00 74.75 176 PHE A C 1
ATOM 1356 O O . PHE A 1 176 ? -17.498 11.329 9.572 1.00 74.75 176 PHE A O 1
ATOM 1363 N N . GLU A 1 177 ? -19.015 9.703 9.819 1.00 72.00 177 GLU A N 1
ATOM 1364 C CA . GLU A 1 177 ? -18.880 9.639 11.285 1.00 72.00 177 GLU A CA 1
ATOM 1365 C C . GLU A 1 177 ? -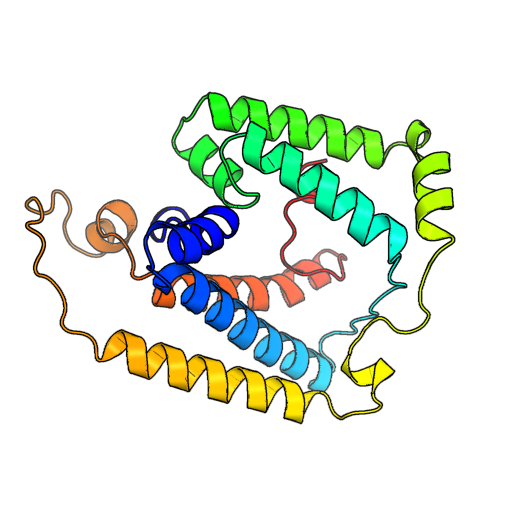18.392 8.275 11.772 1.00 72.00 177 GLU A C 1
ATOM 1367 O O . GLU A 1 177 ? -17.492 8.195 12.610 1.00 72.00 177 GLU A O 1
ATOM 1372 N N . LYS A 1 178 ? -18.920 7.184 11.214 1.00 80.31 178 LYS A N 1
ATOM 1373 C CA . LYS A 1 178 ? -18.620 5.833 11.684 1.00 80.31 178 LYS A CA 1
ATOM 1374 C C . LYS A 1 178 ? -17.200 5.403 11.308 1.00 80.31 178 LYS A C 1
ATOM 1376 O O . LYS A 1 178 ? -16.804 5.415 10.142 1.00 80.31 178 LYS A O 1
ATOM 1381 N N . ARG A 1 179 ? -16.432 4.932 12.296 1.00 77.38 179 ARG A N 1
ATOM 1382 C CA . ARG A 1 179 ? -15.148 4.257 12.054 1.00 77.38 179 ARG A CA 1
ATOM 1383 C C . ARG A 1 179 ? -15.405 2.868 11.477 1.00 77.38 179 ARG A C 1
ATOM 1385 O O . ARG A 1 179 ? -16.138 2.071 12.062 1.00 77.38 179 ARG A O 1
ATOM 1392 N N . TRP A 1 180 ? -14.807 2.577 10.327 1.00 82.69 180 TRP A N 1
ATOM 1393 C CA . TRP A 1 180 ? -14.988 1.289 9.661 1.00 82.69 180 TRP A CA 1
ATOM 1394 C C . TRP A 1 180 ? -14.091 0.225 10.279 1.00 82.69 180 TRP A C 1
ATOM 1396 O O . TRP A 1 180 ? -12.984 0.515 10.738 1.00 82.69 180 TRP A O 1
ATOM 1406 N N . HIS A 1 181 ? -14.558 -1.024 10.267 1.00 83.06 181 HIS A N 1
ATOM 1407 C CA . HIS A 1 181 ? -13.712 -2.141 10.663 1.00 83.06 181 HIS A CA 1
ATOM 1408 C C . HIS A 1 181 ? -12.541 -2.265 9.667 1.00 83.06 181 HIS A C 1
ATOM 1410 O O . HIS A 1 181 ? -12.777 -2.188 8.453 1.00 83.06 181 HIS A O 1
ATOM 1416 N N . PRO A 1 182 ? -11.295 -2.488 10.129 1.00 83.31 182 PRO A N 1
ATOM 1417 C CA . PRO A 1 182 ? -10.136 -2.625 9.247 1.00 83.31 182 PRO A CA 1
ATOM 1418 C C . PRO A 1 182 ? -10.329 -3.669 8.144 1.00 83.31 182 PRO A C 1
ATOM 1420 O O . PRO A 1 182 ? -9.944 -3.426 7.008 1.00 83.31 182 PRO A O 1
ATOM 1423 N N . PHE A 1 183 ? -11.008 -4.781 8.446 1.00 86.69 183 PHE A N 1
ATOM 1424 C CA . PHE A 1 183 ? -11.276 -5.847 7.470 1.00 86.69 183 PHE A CA 1
ATOM 1425 C C . PHE A 1 183 ? -12.198 -5.399 6.335 1.00 86.69 183 PHE A C 1
ATOM 1427 O O . PHE A 1 183 ? -11.909 -5.668 5.179 1.00 86.69 183 PHE A O 1
ATOM 1434 N N . VAL A 1 184 ? -13.263 -4.651 6.645 1.00 87.00 184 VAL A N 1
ATOM 1435 C CA . VAL A 1 184 ? -14.156 -4.091 5.614 1.00 87.00 184 VAL A CA 1
ATOM 1436 C C . VAL A 1 184 ? -13.383 -3.106 4.744 1.00 87.00 184 VAL A C 1
ATOM 1438 O O . VAL A 1 184 ? -13.489 -3.125 3.524 1.00 87.00 184 VAL A O 1
ATOM 1441 N N . THR A 1 185 ? -12.543 -2.281 5.374 1.00 87.00 185 THR A N 1
ATOM 1442 C CA . THR A 1 185 ? -11.695 -1.334 4.643 1.00 87.00 185 THR A CA 1
ATOM 1443 C C . THR A 1 185 ? -10.711 -2.065 3.725 1.00 87.00 185 THR A C 1
ATOM 1445 O O . THR A 1 185 ? -10.518 -1.630 2.597 1.00 87.00 185 THR A O 1
ATOM 1448 N N . ALA A 1 186 ? -10.119 -3.172 4.176 1.00 87.62 186 ALA A N 1
ATOM 1449 C CA . ALA A 1 186 ? -9.198 -3.982 3.384 1.00 87.62 186 ALA A CA 1
ATOM 1450 C C . ALA A 1 186 ? -9.860 -4.629 2.167 1.00 87.62 186 ALA A C 1
ATOM 1452 O O . ALA A 1 186 ? -9.309 -4.541 1.074 1.00 87.62 186 ALA A O 1
ATOM 1453 N N . VAL A 1 187 ? -11.045 -5.225 2.339 1.00 89.81 187 VAL A N 1
ATOM 1454 C CA . VAL A 1 187 ? -11.807 -5.805 1.221 1.00 89.81 187 VAL A CA 1
ATOM 1455 C C . VAL A 1 187 ? -12.139 -4.727 0.194 1.00 89.81 187 VAL A C 1
ATOM 1457 O O . VAL A 1 187 ? -11.885 -4.915 -0.989 1.00 89.81 187 VAL A O 1
ATOM 1460 N N . LEU A 1 188 ? -12.628 -3.565 0.637 1.00 90.38 188 LEU A N 1
ATOM 1461 C CA . LEU A 1 188 ? -12.945 -2.460 -0.269 1.00 90.38 188 LEU A CA 1
ATOM 1462 C C . LEU A 1 188 ? -11.705 -1.925 -0.991 1.00 90.38 188 LEU A C 1
ATOM 1464 O O . LEU A 1 188 ? -11.771 -1.680 -2.188 1.00 90.38 188 LEU A O 1
ATOM 1468 N N . ILE A 1 189 ? -10.569 -1.776 -0.300 1.00 89.06 189 ILE A N 1
ATOM 1469 C CA . ILE A 1 189 ? -9.308 -1.377 -0.944 1.00 89.06 189 ILE A CA 1
ATOM 1470 C C . ILE A 1 189 ? -8.874 -2.426 -1.975 1.00 89.06 189 ILE A C 1
ATOM 1472 O O . ILE A 1 189 ? -8.456 -2.037 -3.058 1.00 89.06 189 ILE A O 1
ATOM 1476 N N . GLY A 1 190 ? -8.998 -3.720 -1.664 1.00 87.06 190 GLY A N 1
ATOM 1477 C CA . GLY A 1 190 ? -8.676 -4.812 -2.589 1.00 87.06 190 GLY A CA 1
ATOM 1478 C C . GLY A 1 190 ? -9.581 -4.844 -3.825 1.00 87.06 190 GLY A C 1
ATOM 1479 O O . GLY A 1 190 ? -9.108 -5.069 -4.931 1.00 87.06 190 GLY A O 1
ATOM 1480 N N . LEU A 1 191 ? -10.875 -4.562 -3.665 1.00 88.62 191 LEU A N 1
ATOM 1481 C CA . LEU A 1 191 ? -11.806 -4.458 -4.794 1.00 88.62 191 LEU A CA 1
ATOM 1482 C C . LEU A 1 191 ? -11.534 -3.213 -5.643 1.00 88.62 191 LEU A C 1
ATOM 1484 O O . LEU A 1 191 ? -11.522 -3.293 -6.866 1.00 88.62 191 LEU A O 1
ATOM 1488 N N . ILE A 1 192 ? -11.266 -2.070 -5.008 1.00 89.00 192 ILE A N 1
ATOM 1489 C CA . ILE A 1 192 ? -10.897 -0.839 -5.720 1.00 89.00 192 ILE A CA 1
ATOM 1490 C C . ILE A 1 192 ? -9.579 -1.039 -6.474 1.00 89.00 192 ILE A C 1
ATOM 1492 O O . ILE A 1 192 ? -9.464 -0.608 -7.617 1.00 89.00 192 ILE A O 1
ATOM 1496 N N . SER A 1 193 ? -8.590 -1.704 -5.869 1.00 85.38 193 SER A N 1
ATOM 1497 C CA . SER A 1 193 ? -7.319 -1.977 -6.540 1.00 85.38 193 SER A CA 1
ATOM 1498 C C . SER A 1 193 ? -7.474 -2.966 -7.691 1.00 85.38 193 SER A C 1
ATOM 1500 O O . SER A 1 193 ? -6.766 -2.822 -8.682 1.00 85.38 193 SER A O 1
ATOM 1502 N N . LEU A 1 194 ? -8.409 -3.916 -7.599 1.00 85.50 194 LEU A N 1
ATOM 1503 C CA . LEU A 1 194 ? -8.756 -4.813 -8.699 1.00 85.50 194 LEU A CA 1
ATOM 1504 C C . LEU A 1 194 ? -9.395 -4.057 -9.869 1.00 85.50 194 LEU A C 1
ATOM 1506 O O . LEU A 1 194 ? -8.979 -4.235 -11.007 1.00 85.50 194 LEU A O 1
ATOM 1510 N N . LEU A 1 195 ? -10.354 -3.171 -9.589 1.00 85.56 195 LEU A N 1
ATOM 1511 C CA . LEU A 1 195 ? -10.993 -2.330 -10.608 1.00 85.56 195 LEU A CA 1
ATOM 1512 C C . LEU A 1 195 ? -10.028 -1.312 -11.229 1.00 85.56 195 LEU A C 1
ATOM 1514 O O . LEU A 1 195 ? -10.216 -0.903 -12.371 1.00 85.56 195 LEU A O 1
ATOM 1518 N N . ALA A 1 196 ? -8.983 -0.911 -10.503 1.00 84.56 196 ALA A N 1
ATOM 1519 C CA . ALA A 1 196 ? -7.977 0.013 -11.013 1.00 84.56 196 ALA A CA 1
ATOM 1520 C C . ALA A 1 196 ? -7.138 -0.578 -12.160 1.00 84.56 196 ALA A C 1
ATOM 1522 O O . ALA A 1 196 ? -6.617 0.190 -12.959 1.00 84.56 196 ALA A O 1
ATOM 1523 N N . TRP A 1 197 ? -7.010 -1.905 -12.266 1.00 80.88 197 TRP A N 1
ATOM 1524 C CA . TRP A 1 197 ? -6.257 -2.554 -13.347 1.00 80.88 197 TRP A CA 1
ATOM 1525 C C . TRP A 1 197 ? -6.837 -2.304 -14.746 1.00 80.88 197 TRP A C 1
ATOM 1527 O O . TRP A 1 197 ? -6.131 -1.695 -15.548 1.00 80.88 197 TRP A O 1
ATOM 1537 N N . PRO A 1 198 ? -8.096 -2.683 -15.047 1.00 81.31 198 PRO A N 1
ATOM 1538 C CA . PRO A 1 198 ? -8.676 -2.450 -16.372 1.00 81.31 198 PRO A CA 1
ATOM 1539 C C . PRO A 1 198 ? -8.795 -0.954 -16.695 1.00 81.31 198 PRO A C 1
ATOM 1541 O O . PRO A 1 198 ? -8.631 -0.542 -17.838 1.00 81.31 198 PRO A O 1
ATOM 1544 N N . LEU A 1 199 ? -9.029 -0.112 -15.682 1.00 80.94 199 LEU A N 1
ATOM 1545 C CA . LEU A 1 199 ? -9.037 1.342 -15.861 1.00 80.94 199 LEU A CA 1
ATOM 1546 C C . LEU A 1 199 ? -7.644 1.890 -16.207 1.00 80.94 199 LEU A C 1
ATOM 1548 O O . LEU A 1 199 ? -7.532 2.787 -17.036 1.00 80.94 199 LEU A O 1
ATOM 1552 N N . SER A 1 200 ? -6.585 1.359 -15.592 1.00 79.50 200 SER A N 1
ATOM 1553 C CA . SER A 1 200 ? -5.210 1.772 -15.880 1.00 79.50 200 SER A CA 1
ATOM 1554 C C . SER A 1 200 ? -4.769 1.312 -17.272 1.00 79.50 200 SER A C 1
ATOM 1556 O O . SER A 1 200 ? -4.156 2.091 -18.005 1.00 79.50 200 SER A O 1
ATOM 1558 N N . GLU A 1 201 ? -5.143 0.098 -17.676 1.00 77.19 201 GLU A N 1
ATOM 1559 C CA . GLU A 1 201 ? -4.929 -0.415 -19.034 1.00 77.19 201 GLU A CA 1
ATOM 1560 C C . GLU A 1 201 ? -5.619 0.463 -20.085 1.00 77.19 201 GLU A C 1
ATOM 1562 O O . GLU A 1 201 ? -4.983 0.856 -21.060 1.00 77.19 201 GLU A O 1
ATOM 1567 N N . ALA A 1 202 ? -6.865 0.886 -19.840 1.00 77.06 202 ALA A N 1
ATOM 1568 C CA . ALA A 1 202 ? -7.573 1.811 -20.729 1.00 77.06 202 ALA A CA 1
ATOM 1569 C C . ALA A 1 202 ? -6.860 3.170 -20.886 1.00 77.06 202 ALA A C 1
ATOM 1571 O O . ALA A 1 202 ? -7.019 3.842 -21.902 1.00 77.06 202 ALA A O 1
ATOM 1572 N N . THR A 1 203 ? -6.052 3.574 -19.899 1.00 76.38 203 THR A N 1
ATOM 1573 C CA . THR A 1 203 ? -5.215 4.788 -19.960 1.00 76.38 203 THR A CA 1
ATOM 1574 C C . THR A 1 203 ? -3.801 4.542 -20.505 1.00 76.38 203 THR A C 1
ATOM 1576 O O . THR A 1 203 ? -2.984 5.460 -20.513 1.00 76.38 203 THR A O 1
ATOM 1579 N N . GLY A 1 204 ? -3.494 3.319 -20.957 1.00 73.69 204 GLY A N 1
ATOM 1580 C CA . G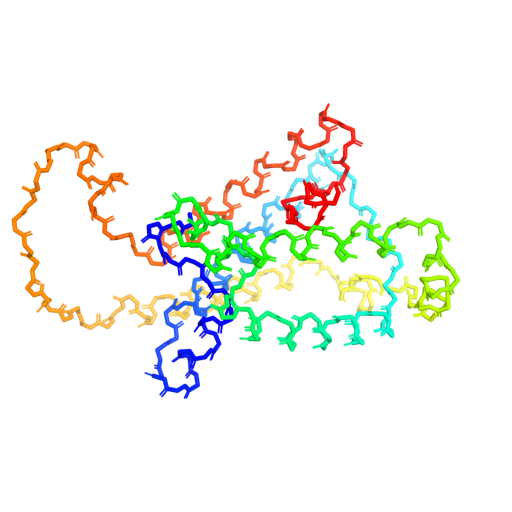LY A 1 204 ? -2.193 2.938 -21.520 1.00 73.69 204 GLY A CA 1
ATOM 1581 C C . GLY A 1 204 ? -1.117 2.580 -20.487 1.00 73.69 204 GLY A C 1
ATOM 1582 O O . GLY A 1 204 ? 0.058 2.471 -20.836 1.00 73.69 204 GLY A O 1
ATOM 1583 N N . ARG A 1 205 ? -1.480 2.395 -19.210 1.00 73.62 205 ARG A N 1
ATOM 1584 C CA . ARG A 1 205 ? -0.553 2.038 -18.124 1.00 73.62 205 ARG A CA 1
ATOM 1585 C C . ARG A 1 205 ? -0.855 0.630 -17.604 1.00 73.62 205 ARG A C 1
ATOM 1587 O O . ARG A 1 205 ? -1.818 0.436 -16.867 1.00 73.62 205 ARG A O 1
ATOM 1594 N N . MET A 1 206 ? 0.045 -0.319 -17.855 1.00 69.50 206 MET A N 1
ATOM 1595 C CA . MET A 1 206 ? -0.059 -1.715 -17.386 1.00 69.50 206 MET A CA 1
ATOM 1596 C C . MET A 1 206 ? 0.401 -1.903 -15.929 1.00 69.50 206 MET A C 1
ATOM 1598 O O . MET A 1 206 ? 1.244 -2.742 -15.625 1.00 69.50 206 MET A O 1
ATOM 1602 N N . PHE A 1 207 ? -0.117 -1.093 -15.004 1.00 70.81 207 PHE A N 1
ATOM 1603 C CA . PHE A 1 207 ? 0.212 -1.195 -13.580 1.00 70.81 207 PHE A CA 1
ATOM 1604 C C . PHE A 1 207 ? -1.005 -0.925 -12.703 1.00 70.81 207 PHE A C 1
ATOM 1606 O O . PHE A 1 207 ? -1.753 0.017 -12.941 1.00 70.81 207 PHE A O 1
ATOM 1613 N N . GLY A 1 208 ? -1.128 -1.676 -11.608 1.00 73.19 208 GLY A N 1
ATOM 1614 C CA . GLY A 1 208 ? -2.142 -1.426 -10.587 1.00 73.19 208 GLY A CA 1
ATOM 1615 C C . GLY A 1 208 ? -1.947 -0.115 -9.809 1.00 73.19 208 GLY A C 1
ATOM 16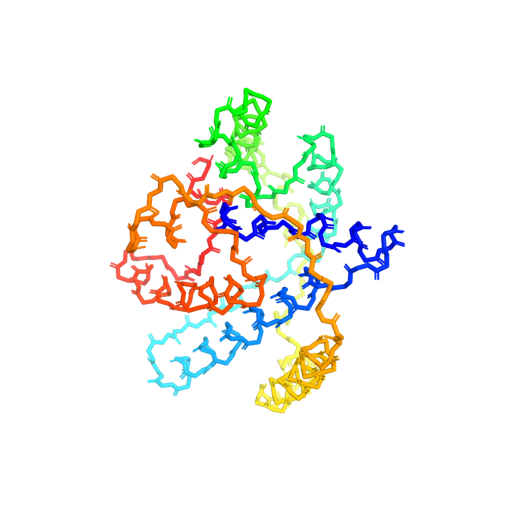16 O O . GLY A 1 208 ? -1.150 0.767 -10.158 1.00 73.19 208 GLY A O 1
ATOM 1617 N N . LEU A 1 209 ? -2.683 -0.009 -8.697 1.00 79.25 209 LEU A N 1
ATOM 1618 C CA . LEU A 1 209 ? -2.665 1.153 -7.808 1.00 79.25 209 LEU A CA 1
ATOM 1619 C C . LEU A 1 209 ? -1.236 1.455 -7.316 1.00 79.25 209 LEU A C 1
ATOM 1621 O O . LEU A 1 209 ? -0.634 0.654 -6.602 1.00 79.25 209 LEU A O 1
ATOM 1625 N N . GLY A 1 210 ? -0.714 2.627 -7.673 1.00 79.19 210 GLY A N 1
ATOM 1626 C CA . GLY A 1 210 ? 0.618 3.087 -7.286 1.00 79.19 210 GLY A CA 1
ATOM 1627 C C . GLY A 1 210 ? 0.564 4.470 -6.653 1.00 79.19 210 GLY A C 1
ATOM 1628 O O . GLY A 1 210 ? -0.259 5.296 -7.030 1.00 79.19 210 GLY A O 1
ATOM 1629 N N . ILE A 1 211 ? 1.452 4.712 -5.689 1.00 81.12 211 ILE A N 1
ATOM 1630 C CA . ILE A 1 211 ? 1.538 6.001 -4.991 1.00 81.12 211 ILE A CA 1
ATOM 1631 C C . ILE A 1 211 ? 2.725 6.807 -5.508 1.00 81.12 211 ILE A C 1
ATOM 1633 O O . ILE A 1 211 ? 2.569 7.984 -5.728 1.00 81.12 211 ILE A O 1
ATOM 1637 N N . THR A 1 212 ? 3.879 6.199 -5.787 1.00 80.38 212 THR A N 1
ATOM 1638 C CA . THR A 1 212 ? 5.078 6.911 -6.278 1.00 80.38 212 THR A CA 1
ATOM 1639 C C . THR A 1 212 ? 4.926 7.498 -7.681 1.00 80.38 212 THR A C 1
ATOM 1641 O O . THR A 1 212 ? 5.522 8.518 -8.003 1.00 80.38 212 THR A O 1
ATOM 1644 N N . SER A 1 213 ? 4.230 6.803 -8.587 1.00 76.50 213 SER A N 1
ATOM 1645 C CA . SER A 1 213 ? 4.080 7.226 -9.988 1.00 76.50 213 SER A CA 1
ATOM 1646 C C . SER A 1 213 ? 3.319 8.540 -10.156 1.00 76.50 213 SER A C 1
ATOM 1648 O O . SER A 1 213 ? 3.899 9.440 -10.745 1.00 76.50 213 SER A O 1
ATOM 1650 N N . PRO A 1 214 ? 2.088 8.693 -9.630 1.00 75.06 214 PRO A N 1
ATOM 1651 C CA . PRO A 1 214 ? 1.327 9.936 -9.784 1.00 75.06 214 PRO A CA 1
ATOM 1652 C C . PRO A 1 214 ? 1.876 11.105 -8.954 1.00 75.06 214 PRO A C 1
ATOM 1654 O O . PRO A 1 214 ? 1.353 12.209 -9.043 1.00 75.06 214 PRO A O 1
ATOM 1657 N N . THR A 1 215 ? 2.869 10.860 -8.097 1.00 75.56 215 THR A N 1
ATOM 1658 C CA . THR A 1 215 ? 3.419 11.876 -7.195 1.00 75.56 215 THR A CA 1
ATOM 1659 C C . THR A 1 215 ? 4.722 12.476 -7.652 1.00 75.56 215 THR A C 1
ATOM 1661 O O . THR A 1 215 ? 5.197 13.355 -6.951 1.00 75.56 215 THR A O 1
ATOM 1664 N N . ALA A 1 216 ? 5.328 11.978 -8.726 1.00 61.25 216 ALA A N 1
ATOM 1665 C CA . ALA A 1 216 ? 6.519 12.601 -9.295 1.00 61.25 216 ALA A CA 1
ATOM 1666 C C . ALA A 1 216 ? 6.171 13.446 -10.511 1.00 61.25 216 ALA A C 1
ATOM 1668 O O . ALA A 1 216 ? 5.104 13.178 -11.106 1.00 61.25 216 ALA A O 1
#

Sequence (216 aa):
MQRGRFCLTGGFRDMYIAKNNRMFYALLIAISVQSVGVFALIQAGLLTYE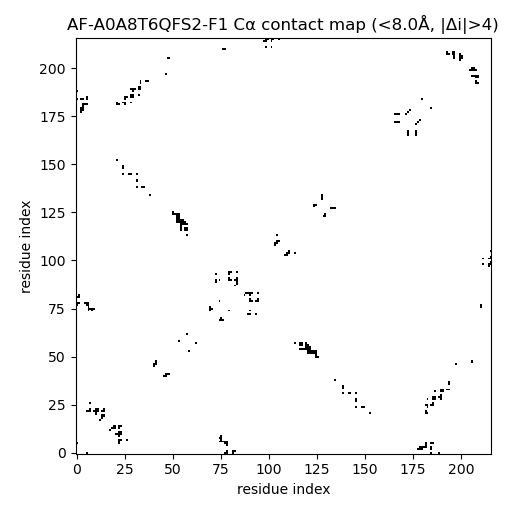AGAFPWLGTVIGGYLFGLGIVLAGGCATGTWYRAGEGLIGSWIALFTYMVMSAVMRSPHASGLNQTLQHYTTEHNSIADAFNLSRWPLVAVLLVITLWVVMKELKKPKLKVATLPPRRTGIAHILFEKRWHPFVTAVLIGLISLLAWPLSEATGRMFGLGITSPTA

Solvent-accessible surface area (backbone atoms only — not comparable to full-atom values): 12020 Å² total; per-residue (Å²): 96,69,58,38,63,55,32,69,57,55,15,56,48,30,34,71,75,68,68,42,48,61,50,45,53,14,50,47,43,21,53,41,48,32,50,54,46,51,53,50,38,38,74,69,70,78,44,86,81,80,68,60,75,38,28,55,58,38,48,53,56,50,49,50,54,50,52,54,51,33,60,75,57,73,48,26,85,66,34,30,58,49,37,32,76,71,65,39,64,66,25,45,54,43,50,50,53,49,21,54,52,45,36,50,64,67,31,81,88,33,41,67,60,51,51,62,32,51,68,49,50,40,96,61,59,43,74,35,69,68,65,74,42,69,63,62,64,60,52,51,52,50,42,54,52,42,51,53,53,48,54,59,58,70,70,52,85,80,80,87,72,93,71,79,83,78,92,55,68,72,69,56,21,58,74,74,67,46,75,47,56,40,55,62,45,18,48,52,50,15,51,51,39,46,58,35,33,66,56,25,44,78,71,75,38,92,51,59,81,66,69,68,68,83,45,73

Foldseek 3Di:
DVLQLQFPVVQVVCCPPVVDNQNVLLQLLLVLLQLVLVVVCVVVVNADDDLPWDLPQCCVVVVVVVVVLQVVLVGHLVGLVVVVVVVDPSSVVSLLVLLVVLVVCVDPVVVVVVVVSRVRTDPDRDPCVVVVHDSVVVSVVSVVVSVVVVVVVVPDDDDDDDDDDQPDDDPCCVPPPHRDRSNVVSNVSSVVQSVQQSVCVVVVHRDTDDRSVVSD

Organism: Escherichia coli (NCBI:txid562)

Secondary structure (DSSP, 8-state):
-TTTT--HHHHHHHHHTS--THHHHHHHHHHHHHHHHHHHHHHTTS-------EEHHHHHHHHHHHHHHHHHTTS-HHHHHHHHHTT-HHHHHHH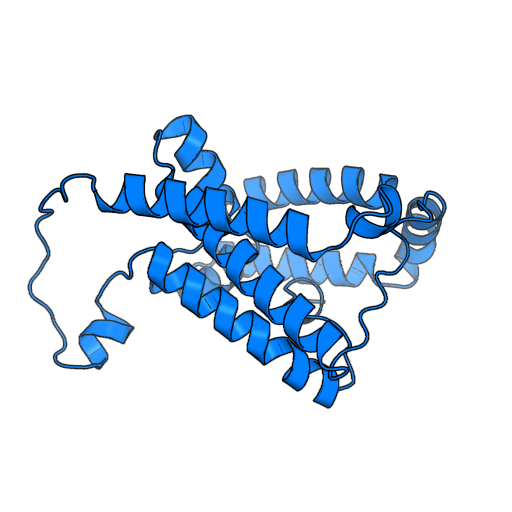HHHHHHHHHHHSGGGHHHHHHHHSSEES--SHHHHTT--HHHHHHHHHHHHHHHHHHHHTSPPP----PPPSS-THHHHHHTPPPPHHHHHHHHHHHHHHHHHHHHHTT----S-SSSTT-

pLDDT: mean 81.56, std 9.06, range [55.28, 92.44]

InterPro domains:
  IPR007272 Sulphur transport TsuA/YedE [PF04143] (3-216)
  IPR007272 Sulphur transport TsuA/YedE [PTHR30574] (29-206)